Protein AF-A0A9R0Q5P2-F1 (afdb_monomer)

Secondary structure (DSSP, 8-state):
--HHHHHHHHHHHHHHS--S-HHHHHHHHHHHHHHHHHHHHHHHHHHHHHHHHHHHHHHHHHHHHHHHS---PPPPPPPPPPPPPTTSPPPPSSTTB-TTT-SBPSSEEE-TTT--EEEHHHHHHHHHTTTSTTSS-THHHHHHHTTS-TT-SSSGGG-SSB-TTT--B--HHHHHHHHH--

Foldseek 3Di:
DDPVVVVVVVLVVVLVPDDDDPVVSVVVNVVSVVVVVCVVCVVVVVVVVVVVVVVVVVVVVVVVCVVPVPPPDPPPDPDDAFDWDPQAQDDDPDLQAASQPRHGADCWFAQPQGRHIHHPVRVCCQQVVQVVVVPDPPPPVVVVVVPDDDDPDPPPPPQHQADRGRRHGGHPVSRVVVVVVD

pLDDT: mean 75.83, std 16.85, range [36.16, 96.88]

Structure (mmCIF, N/CA/C/O backbone):
data_AF-A0A9R0Q5P2-F1
#
_entry.id   AF-A0A9R0Q5P2-F1
#
loop_
_atom_site.group_PDB
_atom_site.id
_atom_site.type_symbol
_atom_site.label_atom_id
_atom_site.label_alt_id
_atom_site.label_comp_id
_atom_site.label_asym_id
_atom_site.label_entity_id
_atom_site.label_seq_id
_atom_site.pdbx_PDB_ins_code
_atom_site.Cartn_x
_atom_site.Cartn_y
_atom_site.Cartn_z
_atom_site.occupancy
_atom_site.B_iso_or_equiv
_atom_site.auth_seq_id
_atom_site.auth_comp_id
_atom_site.auth_asym_id
_atom_site.auth_atom_id
_atom_site.pdbx_PDB_model_num
ATOM 1 N N . MET A 1 1 ? -30.335 -25.707 45.022 1.00 60.72 1 MET A N 1
ATOM 2 C CA . MET A 1 1 ? -30.518 -24.260 45.277 1.00 60.72 1 MET A CA 1
ATOM 3 C C . MET A 1 1 ? -29.660 -23.512 44.273 1.00 60.72 1 MET A C 1
ATOM 5 O O . MET A 1 1 ? -28.442 -23.643 44.332 1.00 60.72 1 MET A O 1
ATOM 9 N N . ASP A 1 2 ? -30.292 -22.826 43.322 1.00 87.56 2 ASP A N 1
ATOM 10 C CA . ASP A 1 2 ? -29.640 -22.248 42.139 1.00 87.56 2 ASP A CA 1
ATOM 11 C C . ASP A 1 2 ? -28.639 -21.150 42.507 1.00 87.56 2 ASP A C 1
ATOM 13 O O . ASP A 1 2 ? -28.881 -20.375 43.437 1.00 87.56 2 ASP A O 1
ATOM 17 N N . SER A 1 3 ? -27.524 -21.051 41.776 1.00 86.06 3 SER A N 1
ATOM 18 C CA . SER A 1 3 ? -26.462 -20.066 42.052 1.00 86.06 3 SER A CA 1
ATOM 19 C C . SER A 1 3 ? -27.002 -18.627 42.073 1.00 86.06 3 SER A C 1
ATOM 21 O O . SER A 1 3 ? -26.709 -17.862 42.992 1.00 86.06 3 SER A O 1
ATOM 23 N N . SER A 1 4 ? -27.924 -18.311 41.155 1.00 86.62 4 SER A N 1
ATOM 24 C CA . SER A 1 4 ? -28.633 -17.023 41.101 1.00 86.62 4 SER A CA 1
ATOM 25 C C . SER A 1 4 ? -29.396 -16.709 42.400 1.00 86.62 4 SER A C 1
ATOM 27 O O . SER A 1 4 ? -29.285 -15.614 42.953 1.00 86.62 4 SER A O 1
ATOM 29 N N . SER A 1 5 ? -30.081 -17.704 42.977 1.00 89.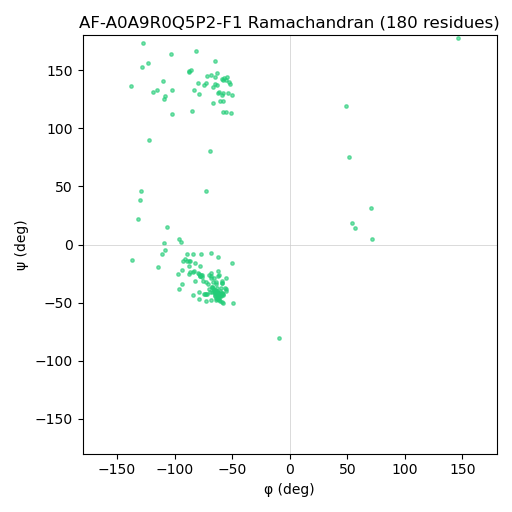88 5 SER A N 1
ATOM 30 C CA . SER A 1 5 ? -30.814 -17.545 44.243 1.00 89.88 5 SER A CA 1
ATOM 31 C C . SER A 1 5 ? -29.894 -17.330 45.454 1.00 89.88 5 SER A C 1
ATOM 33 O O . SER A 1 5 ? -30.278 -16.678 46.426 1.00 89.88 5 SER A O 1
ATOM 35 N N . ARG A 1 6 ? -28.662 -17.859 45.419 1.00 91.38 6 ARG A N 1
ATOM 36 C CA . ARG A 1 6 ? -27.658 -17.625 46.471 1.00 91.38 6 ARG A CA 1
ATOM 37 C C . ARG A 1 6 ? -27.086 -16.212 46.375 1.00 91.38 6 ARG A C 1
ATOM 39 O O . ARG A 1 6 ? -26.960 -15.554 47.406 1.00 91.38 6 ARG A O 1
ATOM 46 N N . ILE A 1 7 ? -26.787 -15.747 45.162 1.00 89.06 7 ILE A N 1
ATOM 47 C CA . ILE A 1 7 ? -26.241 -14.408 44.891 1.00 89.06 7 ILE A CA 1
ATOM 48 C C . ILE A 1 7 ? -27.257 -13.321 45.267 1.00 89.06 7 ILE A C 1
ATOM 50 O O . ILE A 1 7 ? -26.902 -12.368 45.965 1.00 89.06 7 ILE A O 1
ATOM 54 N N . SER A 1 8 ? -28.536 -13.494 44.913 1.00 88.38 8 SER A N 1
ATOM 55 C CA . SER A 1 8 ? -29.586 -12.527 45.265 1.00 88.38 8 SER A CA 1
ATOM 56 C C . SER A 1 8 ? -29.751 -12.359 46.782 1.00 88.38 8 SER A C 1
ATOM 58 O O . SER A 1 8 ? -29.856 -11.231 47.265 1.00 88.38 8 SER A O 1
ATOM 60 N N . ARG A 1 9 ? -29.665 -13.457 47.552 1.00 91.44 9 ARG A N 1
ATOM 61 C CA . ARG A 1 9 ? -29.703 -13.447 49.031 1.00 91.44 9 ARG A CA 1
ATOM 62 C C . ARG A 1 9 ? -28.479 -12.805 49.689 1.00 91.44 9 ARG A C 1
ATOM 64 O O . ARG A 1 9 ? -28.543 -12.422 50.858 1.00 91.44 9 ARG A O 1
ATOM 71 N N . ILE A 1 10 ? -27.333 -12.778 49.012 1.00 89.75 10 ILE A N 1
ATOM 72 C CA . ILE A 1 10 ? -26.132 -12.086 49.506 1.00 89.75 10 ILE A CA 1
ATOM 73 C C . ILE A 1 10 ? -26.284 -10.585 49.240 1.00 89.75 10 ILE A C 1
ATOM 75 O O . ILE A 1 10 ? -26.140 -9.787 50.162 1.00 89.75 10 ILE A O 1
ATOM 79 N N . ARG A 1 11 ? -26.690 -10.212 48.020 1.00 90.69 11 ARG A N 1
ATOM 80 C CA . ARG A 1 11 ? -26.932 -8.818 47.615 1.00 90.69 11 ARG A CA 1
ATOM 81 C C . ARG A 1 11 ? -27.991 -8.136 48.483 1.00 90.69 11 ARG A C 1
ATOM 83 O O . ARG A 1 11 ? -27.789 -6.999 48.898 1.00 90.69 11 ARG A O 1
ATOM 90 N N . SER A 1 12 ? -29.084 -8.829 48.818 1.00 88.44 12 SER A N 1
ATOM 91 C CA . SER A 1 12 ? -30.118 -8.287 49.711 1.00 88.44 12 SER A CA 1
ATOM 92 C C . SER A 1 12 ? -29.594 -8.024 51.127 1.00 88.44 12 SER A C 1
ATOM 94 O O . SER A 1 12 ? -29.887 -6.979 51.699 1.00 88.44 12 SER A O 1
ATOM 96 N N . ARG A 1 13 ? -28.756 -8.920 51.669 1.00 91.06 13 ARG A N 1
ATOM 97 C CA . ARG A 1 13 ? -28.130 -8.743 52.990 1.00 91.06 13 ARG A CA 1
ATOM 98 C C . ARG A 1 13 ? -27.156 -7.567 53.029 1.00 91.06 13 ARG A C 1
ATOM 100 O O . ARG A 1 13 ? -27.144 -6.835 54.014 1.00 91.06 13 ARG A O 1
ATOM 107 N N . GLU A 1 14 ? -26.375 -7.358 51.972 1.00 87.00 14 GLU A N 1
ATOM 108 C CA . GLU A 1 14 ? -25.475 -6.199 51.884 1.00 87.00 14 GLU A CA 1
ATOM 109 C C . GLU A 1 14 ? -26.248 -4.877 51.760 1.00 87.00 14 GLU A C 1
ATOM 111 O O . GLU A 1 14 ? -25.897 -3.887 52.400 1.00 87.00 14 GLU A O 1
ATOM 116 N N . LEU A 1 15 ? -27.370 -4.871 51.032 1.00 87.69 15 LEU A N 1
ATOM 117 C CA . LEU A 1 15 ? -28.245 -3.698 50.922 1.00 87.69 15 LEU A CA 1
ATOM 118 C C . LEU A 1 15 ? -28.926 -3.306 52.242 1.00 87.69 15 LEU A C 1
ATOM 120 O O . LEU A 1 15 ? -29.235 -2.126 52.434 1.00 87.69 15 LEU A O 1
ATOM 124 N N . GLU A 1 16 ? -29.177 -4.262 53.137 1.00 86.81 16 GLU A N 1
ATOM 125 C CA . GLU A 1 16 ? -29.714 -3.999 54.480 1.00 86.81 16 GLU A CA 1
ATOM 126 C C . GLU A 1 16 ? -28.646 -3.526 55.475 1.00 86.81 16 GLU A C 1
ATOM 128 O O . GLU A 1 16 ? -28.963 -2.815 56.429 1.00 86.81 16 GLU A O 1
ATOM 133 N N . ARG A 1 17 ? -27.369 -3.856 55.238 1.00 87.56 17 ARG A N 1
ATOM 134 C CA . ARG A 1 17 ? -26.241 -3.439 56.090 1.00 87.56 17 ARG A CA 1
ATOM 135 C C . ARG A 1 17 ? -25.803 -1.988 55.894 1.00 87.56 17 ARG A C 1
ATOM 137 O O . ARG A 1 17 ? -24.998 -1.492 56.684 1.00 87.56 17 ARG A O 1
ATOM 144 N N . LEU A 1 18 ? -26.331 -1.294 54.888 1.00 86.56 18 LEU A N 1
ATOM 145 C CA . LEU A 1 18 ? -26.001 0.104 54.616 1.00 86.56 18 LEU A CA 1
ATOM 146 C C . LEU A 1 18 ? -26.382 1.002 55.808 1.00 86.56 18 LEU A C 1
ATOM 148 O O . LEU A 1 18 ? -27.536 1.042 56.242 1.00 86.56 18 LEU A O 1
ATOM 152 N N . ARG A 1 19 ? -25.411 1.753 56.343 1.00 84.50 19 ARG A N 1
ATOM 153 C CA . ARG A 1 19 ? -25.579 2.696 57.466 1.00 84.50 19 ARG A CA 1
ATOM 154 C C . ARG A 1 19 ? -25.434 4.136 56.971 1.00 84.50 19 ARG A C 1
ATOM 156 O O . ARG A 1 19 ? -24.573 4.417 56.149 1.00 84.50 19 ARG A O 1
ATOM 163 N N . GLY A 1 20 ? -26.257 5.050 57.490 1.00 86.62 20 GLY A N 1
ATOM 164 C CA . GLY A 1 20 ? -26.197 6.475 57.145 1.00 86.62 20 GLY A CA 1
ATOM 165 C C . GLY A 1 20 ? -27.559 7.183 57.122 1.00 86.62 20 GLY A C 1
ATOM 166 O O . GLY A 1 20 ? -28.592 6.541 57.345 1.00 86.62 20 GLY A O 1
ATOM 167 N N . PRO A 1 21 ? -27.576 8.500 56.855 1.00 90.44 21 PRO A N 1
ATOM 168 C CA . PRO A 1 21 ? -28.805 9.261 56.650 1.00 90.44 21 PRO A CA 1
ATOM 169 C C . PRO A 1 21 ? -29.556 8.786 55.387 1.00 90.44 21 PRO A C 1
ATOM 171 O O . PRO A 1 21 ? -28.949 8.182 54.496 1.00 90.44 21 PRO A O 1
ATOM 174 N N . PRO A 1 22 ? -30.876 9.035 55.285 1.00 87.31 22 PRO A N 1
ATOM 175 C CA . PRO A 1 22 ? -31.738 8.434 54.261 1.00 87.31 22 PRO A CA 1
ATOM 176 C C . PRO A 1 22 ? -31.303 8.738 52.820 1.00 87.31 22 PRO A C 1
ATOM 178 O O . PRO A 1 22 ? -31.413 7.875 51.955 1.00 87.31 22 PRO A O 1
ATOM 181 N N . TRP A 1 23 ? -30.736 9.918 52.561 1.00 89.50 23 TRP A N 1
ATOM 182 C CA . TRP A 1 23 ? -30.224 10.275 51.236 1.00 89.50 23 TRP A CA 1
ATOM 183 C C . TRP A 1 23 ? -28.935 9.509 50.875 1.00 89.50 23 TRP A C 1
ATOM 185 O O . TRP A 1 23 ? -28.838 8.973 49.773 1.00 89.50 23 TRP A O 1
ATOM 195 N N . LEU A 1 24 ? -27.987 9.362 51.815 1.00 90.62 24 LEU A N 1
ATOM 196 C CA . LEU A 1 24 ? -26.742 8.604 51.608 1.00 90.62 24 LEU A CA 1
ATOM 197 C C . LEU A 1 24 ? -27.013 7.116 51.376 1.00 90.62 24 LEU A C 1
ATOM 199 O O . LEU A 1 24 ? -26.393 6.509 50.506 1.00 90.62 24 LEU A O 1
ATOM 203 N N . LYS A 1 25 ? -27.971 6.536 52.108 1.00 88.94 25 LYS A N 1
ATOM 204 C CA . LYS A 1 25 ? -28.393 5.139 51.914 1.00 88.94 25 LYS A CA 1
ATOM 205 C C . LYS A 1 25 ? -28.952 4.899 50.514 1.00 88.94 25 LYS A C 1
ATOM 207 O O . LYS A 1 25 ? -28.629 3.886 49.897 1.00 88.94 25 LYS A O 1
ATOM 212 N N . THR A 1 26 ? -29.765 5.825 50.009 1.00 92.00 26 THR A N 1
ATOM 213 C CA . THR A 1 26 ? -30.321 5.740 48.653 1.00 92.00 26 THR A CA 1
ATOM 214 C C . THR A 1 26 ? -29.215 5.803 47.607 1.00 92.00 26 THR A C 1
ATOM 216 O O . THR A 1 26 ? -29.171 4.948 46.726 1.00 92.00 26 THR A O 1
ATOM 219 N N . VAL A 1 27 ? -28.270 6.737 47.748 1.00 94.06 27 VAL A N 1
ATOM 220 C CA . VAL A 1 27 ? -27.119 6.849 46.836 1.00 94.06 27 VAL A CA 1
ATOM 221 C C . VAL A 1 27 ? -26.259 5.582 46.865 1.00 94.06 27 VAL A C 1
ATOM 223 O O . VAL A 1 27 ? -25.962 5.027 45.811 1.00 94.06 27 VAL A O 1
ATOM 226 N N . GLN A 1 28 ? -25.914 5.069 48.050 1.00 92.19 28 GLN A N 1
ATOM 227 C CA . GLN A 1 28 ? -25.130 3.834 48.189 1.00 92.19 28 GLN A CA 1
ATOM 228 C C . GLN A 1 28 ? -25.843 2.621 47.586 1.00 92.19 28 GLN A C 1
ATOM 230 O O . GLN A 1 28 ? -25.215 1.812 46.905 1.00 92.19 28 GLN A O 1
ATOM 235 N N . ARG A 1 29 ? -27.158 2.506 47.797 1.00 91.50 29 ARG A N 1
ATOM 236 C CA . ARG A 1 29 ? -27.981 1.436 47.221 1.00 91.50 29 ARG A CA 1
ATOM 237 C C . ARG A 1 29 ? -27.994 1.496 45.697 1.00 91.50 29 ARG A C 1
ATOM 239 O O . ARG A 1 29 ? -27.848 0.457 45.057 1.00 91.50 29 ARG A O 1
ATOM 246 N N . VAL A 1 30 ? -28.166 2.686 45.124 1.00 94.19 30 VAL A N 1
ATOM 247 C CA . VAL A 1 30 ? -28.141 2.880 43.668 1.00 94.19 30 V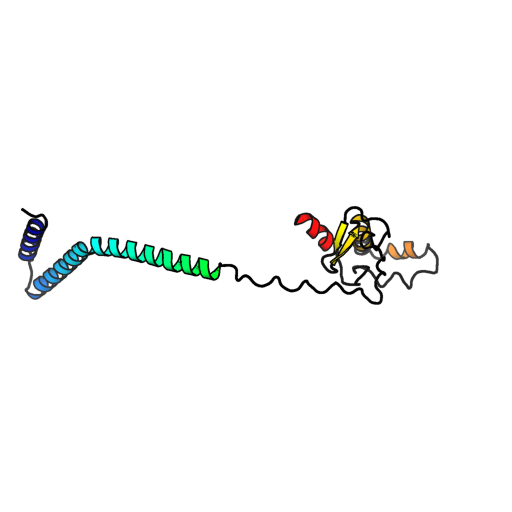AL A CA 1
ATOM 248 C C . VAL A 1 30 ? -26.762 2.535 43.115 1.00 94.19 30 VAL A C 1
ATOM 250 O O . VAL A 1 30 ? -26.677 1.747 42.180 1.00 94.19 30 VAL A O 1
ATOM 253 N N . LEU A 1 31 ? -25.690 3.037 43.734 1.00 94.69 31 LEU A N 1
ATOM 254 C CA . LEU A 1 31 ? -24.321 2.770 43.299 1.00 94.69 31 LEU A CA 1
ATOM 255 C C . LEU A 1 31 ? -24.004 1.270 43.311 1.00 94.69 31 LEU A C 1
ATOM 257 O O . LEU A 1 31 ? -23.535 0.755 42.302 1.00 94.69 31 LEU A O 1
ATOM 261 N N . LEU A 1 32 ? -24.307 0.571 44.412 1.00 91.69 32 LEU A N 1
ATOM 262 C CA . LEU A 1 32 ? -24.103 -0.877 44.530 1.00 91.69 32 LEU A CA 1
ATOM 263 C C . LEU A 1 32 ? -24.925 -1.658 43.505 1.00 91.69 32 LEU A C 1
ATOM 265 O O . LEU A 1 32 ? -24.434 -2.608 42.902 1.00 91.69 32 LEU A O 1
ATOM 269 N N . ASN A 1 33 ? -26.178 -1.265 43.271 1.00 91.56 33 ASN A N 1
ATOM 270 C CA . ASN A 1 33 ? -26.977 -1.914 42.240 1.00 91.56 33 ASN A CA 1
ATOM 271 C C . ASN A 1 33 ? -26.410 -1.680 40.839 1.00 91.56 33 ASN A C 1
ATOM 273 O O . ASN A 1 33 ? -26.390 -2.627 40.052 1.00 91.56 33 ASN A O 1
ATOM 277 N N . CYS A 1 34 ? -25.907 -0.483 40.543 1.00 94.56 34 CYS A N 1
ATOM 278 C CA . CYS A 1 34 ? -25.220 -0.198 39.288 1.00 94.56 34 CYS A CA 1
ATOM 279 C C . CYS A 1 34 ? -23.955 -1.050 39.127 1.00 94.56 34 CYS A C 1
ATOM 281 O O . CYS A 1 34 ? -23.794 -1.673 38.086 1.00 94.56 34 CYS A O 1
ATOM 283 N N . THR A 1 35 ? -23.092 -1.159 40.140 1.00 93.81 35 THR A N 1
ATOM 284 C CA . THR A 1 35 ? -21.871 -1.983 40.037 1.00 93.81 35 THR A CA 1
ATOM 285 C C . THR A 1 35 ? -22.167 -3.464 39.887 1.00 93.81 35 THR A C 1
ATOM 287 O O . THR A 1 35 ? -21.528 -4.149 39.097 1.00 93.81 35 THR A O 1
ATOM 290 N N . TYR A 1 36 ? -23.139 -3.991 40.623 1.00 91.44 36 TYR A N 1
ATOM 291 C CA . TYR A 1 36 ? -23.491 -5.395 40.462 1.00 91.44 36 TYR A CA 1
ATOM 292 C C . TYR A 1 36 ? -24.171 -5.664 39.115 1.00 91.44 36 TYR A C 1
ATOM 294 O O . TYR A 1 36 ? -23.873 -6.672 38.494 1.00 91.44 36 TYR A O 1
ATOM 302 N N . THR A 1 37 ? -25.037 -4.766 38.627 1.00 90.56 37 THR A N 1
ATOM 303 C CA . THR A 1 37 ? -25.619 -4.929 37.281 1.00 90.56 37 THR A CA 1
ATOM 304 C C . THR A 1 37 ? -24.548 -4.865 36.199 1.00 90.56 37 THR A C 1
ATOM 306 O O . THR A 1 37 ? -24.558 -5.705 35.306 1.00 90.56 37 THR A O 1
ATOM 309 N N . THR A 1 38 ? -23.583 -3.947 36.281 1.00 92.75 38 THR A N 1
ATOM 310 C CA . THR A 1 38 ? -22.475 -3.929 35.317 1.00 92.75 38 THR A CA 1
ATOM 311 C C . THR A 1 38 ? -21.627 -5.192 35.394 1.00 92.75 38 THR A C 1
ATOM 313 O O . THR A 1 38 ? -21.281 -5.722 34.344 1.00 92.75 38 THR A O 1
ATOM 316 N N . LEU A 1 39 ? -21.343 -5.719 36.589 1.00 91.81 39 LEU A N 1
ATOM 317 C CA . LEU A 1 39 ? -20.633 -6.995 36.749 1.00 91.81 39 LEU A CA 1
ATOM 318 C C . LEU A 1 39 ? -21.412 -8.179 36.158 1.00 91.81 39 LEU A C 1
ATOM 320 O O . LEU A 1 39 ? -20.816 -9.005 35.470 1.00 91.81 39 LEU A O 1
ATOM 324 N N . ASP A 1 40 ? -22.730 -8.231 36.364 1.00 90.88 40 ASP A N 1
ATOM 325 C CA . ASP A 1 40 ? -23.601 -9.279 35.818 1.00 90.88 40 ASP A CA 1
ATOM 326 C C . ASP A 1 40 ? -23.620 -9.241 34.272 1.00 90.88 40 ASP A C 1
ATOM 328 O O . ASP A 1 40 ? -23.599 -10.281 33.610 1.00 90.88 40 ASP A O 1
ATOM 332 N N . TYR A 1 41 ? -23.599 -8.043 33.673 1.00 93.75 41 TYR A N 1
ATOM 333 C CA . TYR A 1 41 ? -23.578 -7.871 32.215 1.00 93.75 41 TYR A CA 1
ATOM 334 C C . TYR A 1 41 ? -22.174 -7.877 31.594 1.00 93.75 41 TYR A C 1
ATOM 336 O O . TYR A 1 41 ? -22.067 -8.040 30.379 1.00 93.75 41 TYR A O 1
ATOM 344 N N . ALA A 1 42 ? -21.100 -7.745 32.378 1.00 94.62 42 ALA A N 1
ATOM 345 C CA . ALA A 1 42 ? -19.730 -7.645 31.868 1.00 94.62 42 ALA A CA 1
ATOM 346 C C . ALA A 1 42 ? -19.321 -8.875 31.050 1.00 94.62 42 ALA A C 1
ATOM 348 O O . ALA A 1 42 ? -18.748 -8.733 29.972 1.00 94.62 42 ALA A O 1
ATOM 349 N N . GLN A 1 43 ? -19.658 -10.079 31.521 1.00 90.06 43 GLN A N 1
ATOM 350 C CA . GLN A 1 43 ? -19.338 -11.316 30.806 1.00 90.06 43 GLN A CA 1
ATOM 351 C C . GLN A 1 43 ? -20.040 -11.374 29.443 1.00 90.06 43 GLN A C 1
ATOM 353 O O . GLN A 1 43 ? -19.407 -11.648 28.426 1.00 90.06 43 GLN A O 1
ATOM 358 N N . THR A 1 44 ? -21.335 -11.061 29.407 1.00 94.06 44 THR A N 1
ATOM 359 C CA . THR A 1 44 ? -22.124 -11.036 28.167 1.00 94.06 44 THR A CA 1
ATOM 360 C C . THR A 1 44 ? -21.639 -9.938 27.221 1.00 94.06 44 THR A C 1
ATOM 362 O O . THR A 1 44 ? -21.513 -10.167 26.019 1.00 94.06 44 THR A O 1
ATOM 365 N N . GLY A 1 45 ? -21.306 -8.764 27.761 1.00 96.19 45 GLY A N 1
ATOM 366 C CA . GLY A 1 45 ? -20.756 -7.643 27.005 1.00 96.19 45 GLY A CA 1
ATOM 367 C C . GLY A 1 45 ? -19.399 -7.962 26.382 1.00 96.19 45 GLY A C 1
ATOM 368 O O . GLY A 1 45 ? -19.185 -7.644 25.217 1.00 96.19 45 GLY A O 1
ATOM 369 N N . LEU A 1 46 ? -18.509 -8.648 27.107 1.00 95.25 46 LEU A N 1
ATOM 370 C CA . LEU A 1 46 ? -17.215 -9.094 26.580 1.00 95.25 46 LEU A CA 1
ATOM 371 C C . LEU A 1 46 ? -17.380 -10.117 25.452 1.00 95.25 46 LEU A C 1
ATOM 373 O O . LEU A 1 46 ? -16.722 -9.994 24.421 1.00 95.25 46 LEU A O 1
ATOM 377 N N . ILE A 1 47 ? -18.283 -11.089 25.611 1.00 95.19 47 ILE A N 1
ATOM 378 C CA . ILE A 1 47 ? -18.575 -12.079 24.561 1.00 95.19 47 ILE A CA 1
ATOM 379 C C . ILE A 1 47 ? -19.109 -11.381 23.303 1.00 95.19 47 ILE A C 1
ATOM 381 O O . ILE A 1 47 ? -18.630 -11.643 22.198 1.00 95.19 47 ILE A O 1
ATOM 385 N N . ALA A 1 48 ? -20.055 -10.451 23.465 1.00 96.69 48 ALA A N 1
ATOM 386 C CA . ALA A 1 48 ? -20.581 -9.661 22.358 1.00 96.69 48 ALA A CA 1
ATOM 387 C C . ALA A 1 48 ? -19.483 -8.809 21.700 1.00 96.69 48 ALA A C 1
ATOM 389 O O . ALA A 1 48 ? -19.375 -8.793 20.476 1.00 96.69 48 ALA A O 1
ATOM 390 N N . ALA A 1 49 ? -18.629 -8.151 22.488 1.00 96.88 49 ALA A N 1
ATOM 391 C CA . ALA A 1 49 ? -17.539 -7.324 21.978 1.00 96.88 49 ALA A CA 1
ATOM 392 C C . ALA A 1 49 ? -16.554 -8.127 21.117 1.00 96.88 49 ALA A C 1
ATOM 394 O O . ALA A 1 49 ? -16.186 -7.666 20.040 1.00 96.88 49 ALA A O 1
ATOM 395 N N . VAL A 1 50 ? -16.177 -9.340 21.537 1.00 96.50 50 VAL A N 1
ATOM 396 C CA . VAL A 1 50 ? -15.310 -10.225 20.738 1.00 96.50 50 VAL A CA 1
ATOM 397 C C . VAL A 1 50 ? -15.991 -10.631 19.430 1.00 96.50 50 VAL A C 1
ATOM 399 O O . VAL A 1 50 ? -15.354 -10.597 18.378 1.00 96.50 50 VAL A O 1
ATOM 402 N N . PHE A 1 51 ? -17.284 -10.966 19.471 1.00 95.62 51 PHE A N 1
ATOM 403 C CA . PHE A 1 51 ? -18.052 -11.295 18.269 1.00 95.62 51 PHE A CA 1
ATOM 404 C C . PHE A 1 51 ? -18.101 -10.120 17.280 1.00 95.62 51 PHE A C 1
ATOM 406 O O . PHE A 1 51 ? -17.782 -10.293 16.105 1.00 95.62 51 PHE A O 1
ATOM 413 N N . PHE A 1 52 ? -18.430 -8.913 17.752 1.00 94.75 52 PHE A N 1
ATOM 414 C CA . PHE A 1 52 ? -18.455 -7.712 16.911 1.00 94.75 52 PHE A CA 1
ATOM 415 C C . PHE A 1 52 ? -17.071 -7.343 16.387 1.00 94.75 52 PHE A C 1
ATOM 417 O O . PHE A 1 52 ? -16.944 -6.986 15.219 1.00 94.75 52 PHE A O 1
ATOM 424 N N . PHE A 1 53 ? -16.033 -7.462 17.216 1.00 95.00 53 PHE A N 1
ATOM 425 C CA . PHE A 1 53 ? -14.660 -7.224 16.787 1.00 95.00 53 PHE A CA 1
ATOM 426 C C . PHE A 1 53 ? -14.265 -8.180 15.659 1.00 95.00 53 PHE A C 1
ATOM 428 O O . PHE A 1 53 ? -13.734 -7.731 14.649 1.0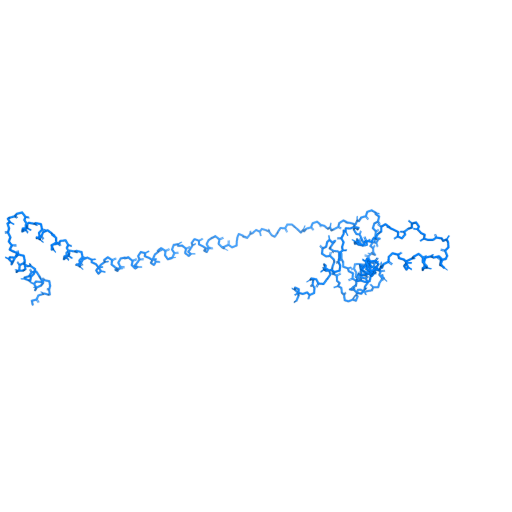0 95.00 53 PHE A O 1
ATOM 435 N N . LYS A 1 54 ? -14.602 -9.471 15.771 1.00 94.56 54 LYS A N 1
ATOM 436 C CA . LYS A 1 54 ? -14.359 -10.462 14.712 1.00 94.56 54 LYS A CA 1
ATOM 437 C C . LYS A 1 54 ? -15.189 -10.236 13.452 1.00 94.56 54 LYS A C 1
ATOM 439 O O . LYS A 1 54 ? -14.686 -10.437 12.350 1.00 94.56 54 LYS A O 1
ATOM 444 N N . MET A 1 55 ? -16.430 -9.786 13.591 1.00 94.06 55 MET A N 1
ATOM 445 C CA . MET A 1 55 ? -17.262 -9.402 12.451 1.00 94.06 55 MET A CA 1
ATOM 446 C C . MET A 1 55 ? -16.690 -8.171 11.724 1.00 94.06 55 MET A C 1
ATOM 448 O O . MET A 1 55 ? -16.684 -8.132 10.496 1.00 94.06 55 MET A O 1
ATOM 452 N N . MET A 1 56 ? -16.172 -7.192 12.472 1.00 90.38 56 MET A N 1
ATOM 453 C CA . MET A 1 56 ? -15.528 -5.992 11.931 1.00 90.38 56 MET A CA 1
ATOM 454 C C . MET A 1 56 ? -14.191 -6.340 11.252 1.00 90.38 56 MET A C 1
ATOM 456 O O . MET A 1 56 ? -14.002 -5.973 10.096 1.00 90.38 56 MET A O 1
ATOM 460 N N . GLU A 1 57 ? -13.356 -7.136 11.938 1.00 93.19 57 GLU A N 1
ATOM 461 C CA . GLU A 1 57 ? -12.431 -8.153 11.401 1.00 93.19 57 GLU A CA 1
ATOM 462 C C . GLU A 1 57 ? -12.615 -8.449 9.908 1.00 93.19 57 GLU A C 1
ATOM 464 O O . GLU A 1 57 ? -11.933 -7.960 9.004 1.00 93.19 57 GLU A O 1
ATOM 469 N N . TRP A 1 58 ? -13.627 -9.284 9.701 1.00 90.31 58 TRP A N 1
ATOM 470 C CA . TRP A 1 58 ? -14.015 -9.832 8.419 1.00 90.31 58 TRP A CA 1
ATOM 471 C C . TRP A 1 58 ? -14.503 -8.766 7.431 1.00 90.31 58 TRP A C 1
ATOM 473 O O . TRP A 1 58 ? -14.154 -8.819 6.252 1.00 90.31 58 TRP A O 1
ATOM 483 N N . TRP A 1 59 ? -15.279 -7.779 7.890 1.00 87.00 59 TRP A N 1
ATOM 484 C CA . TRP A 1 59 ? -15.795 -6.717 7.023 1.00 87.00 59 TRP A CA 1
ATOM 485 C C . TRP A 1 59 ? -14.668 -5.879 6.402 1.00 87.00 59 TRP A C 1
ATOM 487 O O . TRP A 1 59 ? -14.703 -5.595 5.203 1.00 87.00 59 TRP A O 1
ATOM 497 N N . TYR A 1 60 ? -13.642 -5.531 7.187 1.00 82.44 60 TYR A N 1
ATOM 498 C CA . TYR A 1 60 ? -12.491 -4.772 6.690 1.00 82.44 60 TYR A CA 1
ATOM 499 C C . TYR A 1 60 ? -11.574 -5.608 5.794 1.00 82.44 60 TYR A C 1
ATOM 501 O O . TYR A 1 60 ? -11.198 -5.124 4.727 1.00 82.44 60 TYR A O 1
ATOM 509 N N . GLN A 1 61 ? -11.285 -6.867 6.147 1.00 76.19 61 GLN A N 1
ATOM 510 C CA . GLN A 1 61 ? -10.513 -7.767 5.274 1.00 76.19 61 GLN A CA 1
ATOM 511 C C . GLN A 1 61 ? -11.195 -7.961 3.912 1.00 76.19 61 GLN A C 1
ATOM 513 O O . GLN A 1 61 ? -10.551 -7.880 2.871 1.00 76.19 61 GLN A O 1
ATOM 518 N N . SER A 1 62 ? -12.520 -8.125 3.898 1.00 82.81 62 SER A N 1
ATOM 519 C CA . SER A 1 62 ? -13.281 -8.293 2.657 1.00 82.81 62 SER A CA 1
ATOM 520 C C . SER A 1 62 ? -13.355 -7.011 1.810 1.00 82.81 62 SER A C 1
ATOM 522 O O . SER A 1 62 ? -13.529 -7.074 0.589 1.00 82.81 62 SER A O 1
ATOM 524 N N . ALA A 1 63 ? -13.247 -5.831 2.429 1.00 75.00 63 ALA A N 1
ATOM 525 C CA . ALA A 1 63 ? -13.121 -4.565 1.711 1.00 75.00 63 ALA A CA 1
ATOM 526 C C . ALA A 1 63 ? -11.724 -4.418 1.094 1.00 75.00 63 ALA A C 1
ATOM 528 O O . ALA A 1 63 ? -11.613 -4.041 -0.072 1.00 75.00 63 ALA A O 1
ATOM 529 N N . GLU A 1 64 ? -10.676 -4.781 1.834 1.00 73.75 64 GLU A N 1
ATOM 530 C CA . GLU A 1 64 ? -9.297 -4.763 1.348 1.00 73.75 64 GLU A CA 1
ATOM 531 C C . GLU A 1 64 ? -9.089 -5.757 0.201 1.00 73.75 64 GLU A C 1
ATOM 533 O O . GLU A 1 64 ? -8.507 -5.387 -0.813 1.00 73.75 64 GLU A O 1
ATOM 538 N N . GLU A 1 65 ? -9.660 -6.963 0.268 1.00 75.50 65 GLU A N 1
ATOM 539 C CA . GLU A 1 65 ? -9.677 -7.920 -0.851 1.00 75.50 65 GLU A CA 1
ATOM 540 C C . GLU A 1 65 ? -10.377 -7.359 -2.095 1.00 75.50 65 GLU A C 1
ATOM 542 O O . GLU A 1 65 ? -9.929 -7.592 -3.212 1.00 75.50 65 GLU A O 1
ATOM 547 N N . ARG A 1 66 ? -11.455 -6.580 -1.938 1.00 67.31 66 ARG A N 1
ATOM 548 C CA . ARG A 1 66 ? -12.148 -5.952 -3.079 1.00 67.31 66 ARG A CA 1
ATOM 549 C C . ARG A 1 66 ? -11.414 -4.741 -3.647 1.00 67.31 66 ARG A C 1
ATOM 551 O O . ARG A 1 66 ? -11.579 -4.453 -4.828 1.00 67.31 66 ARG A O 1
ATOM 558 N N . MET A 1 67 ? -10.633 -4.034 -2.832 1.00 63.81 67 MET A N 1
ATOM 559 C CA . MET A 1 67 ? -9.796 -2.915 -3.281 1.00 63.81 67 MET A CA 1
ATOM 560 C C . MET A 1 67 ? -8.465 -3.388 -3.878 1.00 63.81 67 MET A C 1
ATOM 562 O O . MET A 1 67 ? -7.935 -2.742 -4.778 1.00 63.81 67 MET A O 1
ATOM 566 N N . SER A 1 68 ? -7.938 -4.512 -3.390 1.00 63.41 68 SER A N 1
ATOM 567 C CA . SER A 1 68 ? -6.717 -5.155 -3.886 1.00 63.41 68 SER A CA 1
ATOM 568 C C . SER A 1 68 ? -6.977 -6.150 -5.013 1.00 63.41 68 SER A C 1
ATOM 570 O O . SER A 1 68 ? -6.030 -6.512 -5.712 1.00 63.41 68 SER A O 1
ATOM 572 N N . ALA A 1 69 ? -8.238 -6.556 -5.229 1.00 60.16 69 ALA A N 1
ATOM 573 C CA . ALA A 1 69 ? -8.655 -7.297 -6.408 1.00 60.16 69 ALA A CA 1
ATOM 574 C C . ALA A 1 69 ? -8.151 -6.536 -7.638 1.00 60.16 69 ALA A C 1
ATOM 576 O O . ALA A 1 69 ? -8.604 -5.410 -7.880 1.00 60.16 69 ALA A O 1
ATOM 577 N N . PRO A 1 70 ? -7.203 -7.110 -8.402 1.00 60.81 70 PRO A N 1
ATOM 578 C CA . PRO A 1 70 ? -6.654 -6.437 -9.557 1.00 60.81 70 PRO A CA 1
ATOM 579 C C . PRO A 1 70 ? -7.821 -6.142 -10.480 1.00 60.81 70 PRO A C 1
ATOM 581 O O . PRO A 1 70 ? -8.464 -7.059 -10.998 1.00 60.81 70 PRO A O 1
ATOM 584 N N . THR A 1 71 ? -8.133 -4.864 -10.673 1.00 60.31 71 THR A N 1
ATOM 585 C CA . THR A 1 71 ? -8.960 -4.481 -11.804 1.00 60.31 71 THR A CA 1
ATOM 586 C C . THR A 1 71 ? -8.215 -5.043 -13.007 1.00 60.31 71 THR A C 1
ATOM 588 O O . THR A 1 71 ? -7.062 -4.679 -13.247 1.00 60.31 71 THR A O 1
ATOM 591 N N . VAL A 1 72 ? -8.812 -6.020 -13.692 1.00 59.94 72 VAL A N 1
ATOM 592 C CA . VAL A 1 72 ? -8.248 -6.591 -14.915 1.00 59.94 72 VAL A CA 1
ATOM 593 C C . VAL A 1 72 ? -8.359 -5.495 -15.964 1.00 59.94 72 VAL A C 1
ATOM 595 O O . VAL A 1 72 ? -9.312 -5.432 -16.737 1.00 59.94 72 VAL A O 1
ATOM 598 N N . TYR A 1 73 ? -7.424 -4.552 -15.923 1.00 60.94 73 TYR A N 1
ATOM 599 C CA . TYR A 1 73 ? -7.264 -3.585 -16.981 1.00 60.94 73 TYR A CA 1
ATOM 600 C C . TYR A 1 73 ? -6.804 -4.368 -18.208 1.00 60.94 73 TYR A C 1
ATOM 602 O O . TYR A 1 73 ? -5.928 -5.235 -18.083 1.00 60.94 73 TYR A O 1
ATOM 610 N N . PRO A 1 74 ? -7.366 -4.096 -19.398 1.00 71.50 74 PRO A N 1
ATOM 611 C CA . PRO A 1 74 ? -6.712 -4.551 -20.610 1.00 71.50 74 PRO A CA 1
ATOM 612 C C . PRO A 1 74 ? -5.254 -4.072 -20.547 1.00 71.50 74 PRO A C 1
ATOM 614 O O . PRO A 1 74 ? -5.016 -2.945 -20.090 1.00 71.50 74 PRO A O 1
ATOM 617 N N . PRO A 1 75 ? -4.279 -4.911 -20.940 1.00 66.25 75 PRO A N 1
ATOM 618 C CA . PRO A 1 75 ? -2.883 -4.507 -20.924 1.00 66.25 75 PRO A CA 1
ATOM 619 C C . PRO A 1 75 ? -2.773 -3.161 -21.650 1.00 66.25 75 PRO A C 1
ATOM 621 O O . PRO A 1 75 ? -3.340 -3.024 -22.743 1.00 66.25 75 PRO A O 1
ATOM 624 N N . PRO A 1 76 ? -2.130 -2.149 -21.035 1.00 70.00 76 PRO A N 1
ATOM 625 C CA . PRO A 1 76 ? -2.018 -0.841 -21.654 1.00 70.00 76 PRO A CA 1
ATOM 626 C C . PRO A 1 76 ? -1.401 -1.009 -23.048 1.00 70.00 76 PRO A C 1
ATOM 628 O O . PRO A 1 76 ? -0.554 -1.892 -23.236 1.00 70.00 76 PRO A O 1
ATOM 631 N N . PRO A 1 77 ? -1.826 -0.204 -24.038 1.00 77.25 77 PRO A N 1
ATOM 632 C CA . PRO A 1 77 ? -1.257 -0.287 -25.372 1.00 77.25 77 PRO A CA 1
ATOM 633 C C . PRO A 1 77 ? 0.273 -0.171 -25.280 1.00 77.25 77 PRO A C 1
ATOM 635 O O . PRO A 1 77 ? 0.773 0.618 -24.469 1.00 77.25 77 PRO A O 1
ATOM 638 N N . PRO A 1 78 ? 1.026 -0.963 -26.067 1.00 76.19 78 PRO A N 1
ATOM 639 C CA . PRO A 1 78 ? 2.479 -0.974 -25.994 1.00 76.19 78 PRO A CA 1
ATOM 640 C C . PRO A 1 78 ? 3.035 0.445 -26.185 1.00 76.19 78 PRO A C 1
ATOM 642 O O . PRO A 1 78 ? 2.498 1.207 -26.998 1.00 76.19 78 PRO A O 1
ATOM 645 N N . PRO A 1 79 ? 4.098 0.819 -25.447 1.00 76.62 79 PRO A N 1
ATOM 646 C CA . PRO A 1 79 ? 4.665 2.154 -25.537 1.00 76.62 79 PRO A CA 1
ATOM 647 C C . PRO A 1 79 ? 5.086 2.462 -26.982 1.00 76.62 79 PRO A C 1
ATOM 649 O O . PRO A 1 79 ? 5.565 1.569 -27.692 1.00 76.62 79 PRO A O 1
ATOM 652 N N . PRO A 1 80 ? 4.916 3.716 -27.439 1.00 76.94 80 PRO A N 1
ATOM 653 C CA . PRO A 1 80 ? 5.322 4.106 -28.780 1.00 76.94 80 PRO A CA 1
ATOM 654 C C . PRO A 1 80 ? 6.818 3.850 -28.973 1.00 76.94 80 PRO A C 1
ATOM 656 O O . PRO A 1 80 ? 7.621 4.076 -28.065 1.00 76.94 80 PRO A O 1
ATOM 659 N N . LEU A 1 81 ? 7.197 3.389 -30.169 1.00 73.31 81 LEU A N 1
ATOM 660 C CA . LEU A 1 81 ? 8.596 3.097 -30.464 1.00 73.31 81 LEU A CA 1
ATOM 661 C C . LEU A 1 81 ? 9.471 4.353 -30.290 1.00 73.31 81 LEU A C 1
ATOM 663 O O . LEU A 1 81 ? 9.051 5.451 -30.680 1.00 73.31 81 LEU A O 1
ATOM 667 N N . PRO A 1 82 ? 10.700 4.204 -29.761 1.00 72.50 82 PRO A N 1
ATOM 668 C CA . PRO A 1 82 ? 11.640 5.308 -29.650 1.00 72.50 82 PRO A CA 1
ATOM 669 C C . PRO A 1 82 ? 11.923 5.922 -31.022 1.00 72.50 82 PRO A C 1
ATOM 671 O O . PRO A 1 82 ? 12.237 5.218 -31.985 1.00 72.50 82 PRO A O 1
ATOM 674 N N . LYS A 1 83 ? 11.821 7.249 -31.118 1.00 74.12 83 LYS A N 1
ATOM 675 C CA . LYS A 1 83 ? 12.118 7.983 -32.351 1.00 74.12 83 LYS A CA 1
ATOM 676 C C . LYS A 1 83 ? 13.620 8.228 -32.457 1.00 74.12 83 LYS A C 1
ATOM 678 O O . LYS A 1 83 ? 14.249 8.684 -31.505 1.00 74.12 83 LYS A O 1
ATOM 683 N N . VAL A 1 84 ? 14.172 7.949 -33.630 1.00 78.56 84 VAL A N 1
ATOM 684 C CA . VAL A 1 84 ? 15.557 8.276 -33.990 1.00 78.56 84 VAL A CA 1
ATOM 685 C C . VAL A 1 84 ? 15.658 9.784 -34.208 1.00 78.56 84 VAL A C 1
ATOM 687 O O . VAL A 1 84 ? 14.747 10.382 -34.789 1.00 78.56 84 VAL A O 1
ATOM 690 N N . ALA A 1 85 ? 16.736 10.411 -33.737 1.00 75.38 85 ALA A N 1
ATOM 691 C CA . ALA A 1 85 ? 16.981 11.817 -34.047 1.00 75.38 85 ALA A CA 1
ATOM 692 C C . ALA A 1 85 ? 17.305 11.971 -35.543 1.00 75.38 85 ALA A C 1
ATOM 694 O O . ALA A 1 85 ? 17.946 11.102 -36.126 1.00 75.38 85 ALA A O 1
ATOM 695 N N . LYS A 1 86 ? 16.892 13.085 -36.164 1.00 68.94 86 LYS A N 1
ATOM 696 C CA . LYS A 1 86 ? 17.165 13.353 -37.591 1.00 68.94 86 LYS A CA 1
ATOM 697 C C . LYS A 1 86 ? 18.667 13.371 -37.910 1.00 68.94 86 LYS A C 1
ATOM 699 O O . LYS A 1 86 ? 19.051 12.937 -38.986 1.00 68.94 86 LYS A O 1
ATOM 704 N N . ASP A 1 87 ? 19.477 13.786 -36.937 1.00 70.31 87 ASP A N 1
ATOM 705 C CA . ASP A 1 87 ? 20.944 13.852 -37.012 1.00 70.31 87 ASP A CA 1
ATOM 706 C C . ASP A 1 87 ? 21.628 12.743 -36.184 1.00 70.31 87 ASP A C 1
ATOM 708 O O . ASP A 1 87 ? 22.804 12.843 -35.835 1.00 70.31 87 ASP A O 1
ATOM 712 N N . GLY A 1 88 ? 20.872 11.714 -35.787 1.00 70.44 88 GLY A N 1
ATOM 713 C CA . GLY A 1 88 ? 21.386 10.567 -35.045 1.00 70.44 88 GLY A CA 1
ATOM 714 C C . GLY A 1 88 ? 22.053 9.535 -35.953 1.00 70.44 88 GLY A C 1
ATOM 715 O O . GLY A 1 88 ? 21.896 9.544 -37.174 1.00 70.44 88 GLY A O 1
ATOM 716 N N . LEU A 1 89 ? 22.781 8.601 -35.344 1.00 75.19 89 LEU A N 1
ATOM 717 C CA . LEU A 1 89 ? 23.383 7.480 -36.055 1.00 75.19 89 LEU A CA 1
ATOM 718 C C . LEU A 1 89 ? 22.291 6.645 -36.759 1.00 75.19 89 LEU A C 1
ATOM 720 O O . LEU A 1 89 ? 21.328 6.237 -36.097 1.00 75.19 89 LEU A O 1
ATOM 724 N N . PRO A 1 90 ? 22.428 6.357 -38.068 1.00 76.69 90 PRO A N 1
ATOM 725 C CA . PRO A 1 90 ? 21.455 5.545 -38.784 1.00 76.69 90 PRO A CA 1
ATOM 726 C C . PRO A 1 90 ? 21.446 4.123 -38.221 1.00 76.69 90 PRO A C 1
ATOM 728 O O . PRO A 1 90 ? 22.493 3.538 -37.934 1.00 76.69 90 PRO A O 1
ATOM 731 N N . LEU A 1 91 ? 20.253 3.554 -38.054 1.00 79.38 91 LEU A N 1
ATOM 732 C CA . LEU A 1 91 ? 20.130 2.180 -37.584 1.00 79.38 91 LEU A CA 1
ATOM 733 C C . LEU A 1 91 ? 20.380 1.186 -38.722 1.00 79.38 91 LEU A C 1
ATOM 735 O O . LEU A 1 91 ? 19.868 1.389 -39.825 1.00 79.38 91 LEU A O 1
ATOM 739 N N . PRO A 1 92 ? 21.110 0.089 -38.455 1.00 79.25 92 PRO A N 1
ATOM 740 C CA . PRO A 1 92 ? 21.225 -1.006 -39.405 1.00 79.25 92 PRO A CA 1
ATOM 741 C C . PRO A 1 92 ? 19.857 -1.660 -39.646 1.00 79.25 92 PRO A C 1
ATOM 743 O O . PRO A 1 92 ? 19.034 -1.753 -38.731 1.00 79.25 92 PRO A O 1
ATOM 746 N N . THR A 1 93 ? 19.633 -2.151 -40.868 1.00 77.38 93 THR A N 1
ATOM 747 C CA . THR A 1 93 ? 18.415 -2.887 -41.258 1.00 77.38 93 THR A CA 1
ATOM 748 C C . THR A 1 93 ? 18.180 -4.100 -40.353 1.00 77.38 93 THR A C 1
ATOM 750 O O . THR A 1 93 ? 17.049 -4.384 -39.952 1.00 77.38 93 THR A O 1
ATOM 753 N N . ASP A 1 94 ? 19.265 -4.773 -39.963 1.00 80.88 94 ASP A N 1
ATOM 754 C CA . ASP A 1 94 ? 19.230 -5.933 -39.083 1.00 80.88 94 ASP A CA 1
ATOM 755 C C . ASP A 1 94 ? 19.209 -5.527 -37.606 1.00 80.88 94 ASP A C 1
ATOM 757 O O . ASP A 1 94 ? 20.181 -5.026 -37.035 1.00 80.88 94 ASP A O 1
ATOM 761 N N . ARG A 1 95 ? 18.096 -5.841 -36.935 1.00 80.31 95 ARG A N 1
ATOM 762 C CA . ARG A 1 95 ? 17.868 -5.529 -35.511 1.00 80.31 95 ARG A CA 1
ATOM 763 C C . ARG A 1 95 ? 18.752 -6.317 -34.542 1.00 80.31 95 ARG A C 1
ATOM 765 O O . ARG A 1 95 ? 18.702 -6.047 -33.344 1.00 80.31 95 ARG A O 1
ATOM 772 N N . THR A 1 96 ? 19.522 -7.291 -35.015 1.00 84.50 96 THR A N 1
ATOM 773 C CA . THR A 1 96 ? 20.464 -8.097 -34.217 1.00 84.50 96 THR A CA 1
ATOM 774 C C . THR A 1 96 ? 21.870 -7.496 -34.188 1.00 84.50 96 THR A C 1
ATOM 776 O O . THR A 1 96 ? 22.699 -7.905 -33.367 1.00 84.50 96 THR A O 1
ATOM 779 N N . LEU A 1 97 ? 22.134 -6.508 -35.050 1.00 86.00 97 LEU A N 1
ATOM 780 C CA . LEU A 1 97 ? 23.408 -5.810 -35.119 1.00 86.00 97 LEU A CA 1
ATOM 781 C C . LEU A 1 97 ? 23.455 -4.653 -34.117 1.00 86.00 97 LEU A C 1
ATOM 783 O O . LEU A 1 97 ? 22.444 -4.051 -33.727 1.00 86.00 97 LEU A O 1
ATOM 787 N N . CYS A 1 98 ? 24.660 -4.367 -33.646 1.00 84.31 98 CYS A N 1
ATOM 788 C CA . CYS A 1 98 ? 24.949 -3.184 -32.855 1.00 84.31 98 CYS A CA 1
ATOM 789 C C . CYS A 1 98 ? 25.067 -1.967 -33.786 1.00 84.31 98 CYS A C 1
ATOM 791 O O . CYS A 1 98 ? 25.863 -2.027 -34.720 1.00 84.31 98 CYS A O 1
ATOM 793 N N . PRO A 1 99 ? 24.375 -0.846 -33.521 1.00 83.19 99 PRO A N 1
ATOM 794 C CA . PRO A 1 99 ? 24.507 0.356 -34.348 1.00 83.19 99 PRO A CA 1
ATOM 795 C C . PRO A 1 99 ? 25.926 0.950 -34.364 1.00 83.19 99 PRO A C 1
ATOM 797 O O . PRO A 1 99 ? 26.297 1.600 -35.326 1.00 83.19 99 PRO A O 1
ATOM 800 N N . LEU A 1 100 ? 26.728 0.721 -33.314 1.00 83.06 100 LEU A N 1
ATOM 801 C CA . LEU A 1 100 ? 28.068 1.310 -33.180 1.00 83.06 100 LEU A CA 1
ATOM 802 C C . LEU A 1 100 ? 29.165 0.528 -33.909 1.00 83.06 100 LEU A C 1
ATOM 804 O O . LEU A 1 100 ? 30.044 1.130 -34.513 1.00 83.06 100 LEU A O 1
ATOM 808 N N . CYS A 1 101 ? 29.155 -0.803 -33.810 1.00 81.88 101 CYS A N 1
ATOM 809 C CA . CYS A 1 101 ? 30.186 -1.649 -34.421 1.00 81.88 101 CYS A CA 1
ATOM 810 C C . CYS A 1 101 ? 29.692 -2.439 -35.636 1.00 81.88 101 CYS A C 1
ATOM 812 O O . CYS A 1 101 ? 30.490 -3.132 -36.257 1.00 81.88 101 CYS A O 1
ATOM 814 N N . CYS A 1 102 ? 28.395 -2.373 -35.953 1.00 82.69 102 CYS A N 1
ATOM 815 C CA . CYS A 1 102 ? 27.741 -3.110 -37.039 1.00 82.69 102 CYS A CA 1
ATOM 816 C C . CYS A 1 102 ? 27.963 -4.634 -37.007 1.00 82.69 102 CYS A C 1
ATOM 818 O O . CYS A 1 102 ? 27.748 -5.316 -38.001 1.00 82.69 102 CYS A O 1
ATOM 820 N N . GLN A 1 103 ? 28.364 -5.181 -35.858 1.00 84.62 103 GLN A N 1
ATOM 821 C CA . GLN A 1 103 ? 28.533 -6.614 -35.625 1.00 84.62 103 GLN A CA 1
ATOM 822 C C . GLN A 1 103 ? 27.363 -7.164 -34.806 1.00 84.62 103 GLN A C 1
ATOM 824 O O . GLN A 1 103 ? 26.630 -6.405 -34.156 1.00 84.62 103 GLN A O 1
ATOM 829 N N . LYS A 1 104 ? 27.202 -8.494 -34.797 1.00 90.00 104 LYS A N 1
ATOM 830 C CA . LYS A 1 104 ? 26.254 -9.176 -33.904 1.00 90.00 104 LYS A CA 1
ATOM 831 C C . LYS A 1 104 ? 26.518 -8.748 -32.460 1.00 90.00 104 LYS A C 1
ATOM 833 O O . LYS A 1 104 ? 27.663 -8.763 -32.006 1.00 90.00 104 LYS A O 1
ATOM 838 N N . ARG A 1 105 ? 25.462 -8.346 -31.746 1.00 89.06 105 ARG A N 1
ATOM 839 C CA . ARG A 1 105 ? 25.594 -7.810 -30.384 1.00 89.06 105 ARG A CA 1
ATOM 840 C C . ARG A 1 105 ? 26.265 -8.820 -29.455 1.00 89.06 105 ARG A C 1
ATOM 842 O O . ARG A 1 105 ? 25.762 -9.925 -29.275 1.00 89.06 105 ARG A O 1
ATOM 849 N N . ASN A 1 106 ? 27.364 -8.397 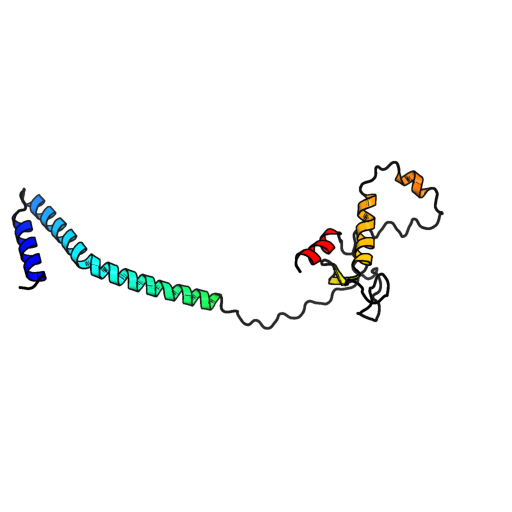-28.842 1.00 88.44 106 ASN A N 1
ATOM 850 C CA . ASN A 1 106 ? 28.032 -9.115 -27.766 1.00 88.44 106 ASN A CA 1
ATOM 851 C C . ASN A 1 106 ? 27.817 -8.338 -26.465 1.00 88.44 106 ASN A C 1
ATOM 853 O O . ASN A 1 106 ? 28.107 -7.141 -26.429 1.00 88.44 106 ASN A O 1
ATOM 857 N N . ASN A 1 107 ? 27.288 -9.004 -25.435 1.00 89.62 107 ASN A N 1
ATOM 858 C CA . ASN A 1 107 ? 26.833 -8.385 -24.186 1.00 89.62 107 ASN A CA 1
ATOM 859 C C . ASN A 1 107 ? 25.867 -7.197 -24.436 1.00 89.62 107 ASN A C 1
ATOM 861 O O . ASN A 1 107 ? 26.286 -6.034 -24.398 1.00 89.62 107 ASN A O 1
ATOM 865 N N . PRO A 1 108 ? 24.597 -7.472 -24.797 1.00 87.56 108 PRO A N 1
ATOM 866 C CA . PRO A 1 108 ? 23.634 -6.432 -25.132 1.00 87.56 108 PRO A CA 1
ATOM 867 C C . PRO A 1 108 ? 23.292 -5.579 -23.904 1.00 87.56 108 PRO A C 1
ATOM 869 O O . PRO A 1 108 ? 22.778 -6.078 -22.911 1.00 87.56 108 PRO A O 1
ATOM 872 N N . SER A 1 109 ? 23.523 -4.276 -24.006 1.00 86.81 109 SER A N 1
ATOM 873 C CA . SER A 1 109 ? 23.206 -3.280 -22.985 1.00 86.81 109 SER A CA 1
ATOM 874 C C . SER A 1 109 ? 22.217 -2.259 -23.541 1.00 86.81 109 SER A C 1
ATOM 876 O O . SER A 1 109 ? 22.439 -1.708 -24.626 1.00 86.81 109 SER A O 1
ATOM 878 N N . VAL A 1 110 ? 21.147 -1.987 -22.799 1.00 87.44 110 VAL A N 1
ATOM 879 C CA . VAL A 1 110 ? 20.162 -0.952 -23.141 1.00 87.44 110 VAL A CA 1
ATOM 880 C C . VAL A 1 110 ? 20.616 0.383 -22.561 1.00 87.44 110 VAL A C 1
ATOM 882 O O . VAL A 1 110 ? 21.248 0.424 -21.513 1.00 87.44 110 VAL A O 1
ATOM 885 N N . LEU A 1 111 ? 20.301 1.491 -23.225 1.00 83.88 111 LEU A N 1
ATOM 886 C CA . LEU A 1 111 ? 20.433 2.812 -22.619 1.00 83.88 111 LEU A CA 1
ATOM 887 C C . LEU A 1 111 ? 19.055 3.315 -22.183 1.00 83.88 111 LEU A C 1
ATOM 889 O O . LEU 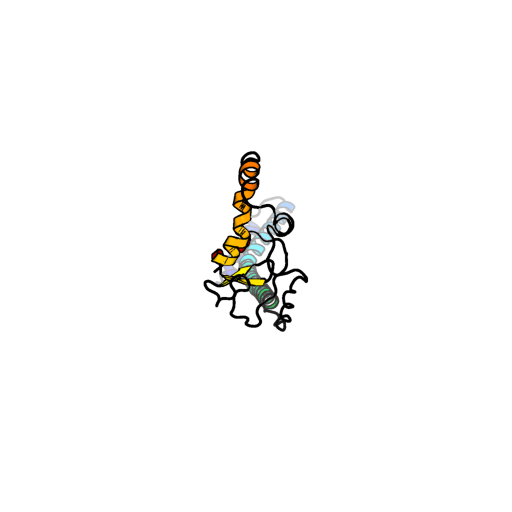A 1 111 ? 18.236 3.645 -23.042 1.00 83.88 111 LEU A O 1
ATOM 893 N N . SER A 1 112 ? 18.822 3.430 -20.871 1.00 80.19 112 SER A N 1
ATOM 894 C CA . SER A 1 112 ? 17.502 3.726 -20.280 1.00 80.19 112 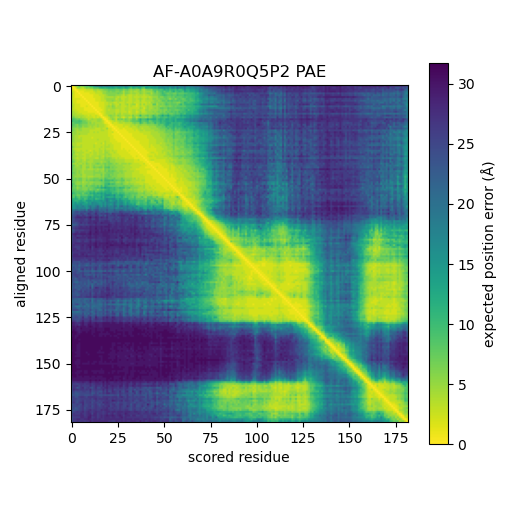SER A CA 1
ATOM 895 C C . SER A 1 112 ? 16.841 5.000 -20.811 1.00 80.19 112 SER A C 1
ATOM 897 O O . SER A 1 112 ? 15.622 5.079 -20.875 1.00 80.19 112 SER A O 1
ATOM 899 N N . VAL A 1 113 ? 17.635 5.988 -21.234 1.00 79.50 113 VAL A N 1
ATOM 900 C CA . VAL A 1 113 ? 17.126 7.267 -21.762 1.00 79.50 113 VAL A CA 1
ATOM 901 C C . VAL A 1 113 ? 16.564 7.130 -23.178 1.00 79.50 113 VAL A C 1
ATOM 903 O O . VAL A 1 113 ? 15.648 7.848 -23.555 1.00 79.50 113 VAL A O 1
ATOM 906 N N . SER A 1 114 ? 17.115 6.218 -23.979 1.00 80.31 114 SER A N 1
ATOM 907 C CA . SER A 1 114 ? 16.811 6.124 -25.414 1.00 80.31 114 SER A CA 1
ATOM 908 C C . SER A 1 114 ? 16.089 4.839 -25.815 1.00 80.31 114 SER A C 1
ATOM 910 O O . SER A 1 114 ? 15.499 4.786 -26.888 1.00 80.31 114 SER A O 1
ATOM 912 N N . GLY A 1 115 ? 16.157 3.794 -24.986 1.00 81.81 115 GLY A N 1
ATOM 913 C CA . GLY A 1 115 ? 15.566 2.486 -25.271 1.00 81.81 115 GLY A CA 1
ATOM 914 C C . GLY A 1 115 ? 16.283 1.678 -26.361 1.00 81.81 115 GLY A C 1
ATOM 915 O O . GLY A 1 115 ? 15.811 0.603 -26.719 1.00 81.81 115 GLY A O 1
ATOM 916 N N . PHE A 1 116 ? 17.416 2.155 -26.891 1.00 85.75 116 PHE A N 1
ATOM 917 C CA . PHE A 1 116 ? 18.208 1.424 -27.883 1.00 85.75 116 PHE A CA 1
ATOM 918 C C . PHE A 1 116 ? 19.225 0.485 -27.232 1.00 85.75 116 PHE A C 1
ATOM 920 O O . PHE A 1 116 ? 19.748 0.754 -26.148 1.00 85.75 116 PHE A O 1
ATOM 927 N N . VAL A 1 117 ? 19.508 -0.621 -27.928 1.00 88.88 117 VAL A N 1
ATOM 928 C CA . VAL A 1 117 ? 20.395 -1.692 -27.460 1.00 88.88 117 VAL A CA 1
ATOM 929 C C . VAL A 1 117 ? 21.707 -1.673 -28.238 1.00 88.88 117 VAL A C 1
ATOM 931 O O . VAL A 1 117 ? 21.718 -1.729 -29.470 1.00 88.88 117 VAL A O 1
ATOM 934 N N . PHE A 1 118 ? 22.814 -1.658 -27.507 1.00 88.50 118 PHE A N 1
ATOM 935 C CA . PHE A 1 118 ? 24.180 -1.645 -28.030 1.00 88.50 118 PHE A CA 1
ATOM 936 C C . PHE A 1 118 ? 24.997 -2.775 -27.394 1.00 88.50 118 PHE A C 1
ATOM 938 O O . PHE A 1 118 ? 24.525 -3.441 -26.480 1.00 88.50 118 PHE A O 1
ATOM 945 N N . CYS A 1 119 ? 26.230 -2.997 -27.848 1.00 89.12 119 CYS A N 1
ATOM 946 C CA . CYS A 1 119 ? 27.187 -3.798 -27.079 1.00 89.12 119 CYS A CA 1
ATOM 947 C C . CYS A 1 119 ? 27.691 -2.982 -25.885 1.00 89.12 119 CYS A C 1
ATOM 949 O O . CYS A 1 119 ? 28.076 -1.823 -26.080 1.00 89.12 119 CYS A O 1
ATOM 951 N N . TYR A 1 120 ? 27.797 -3.604 -24.710 1.00 87.94 120 TYR A N 1
ATOM 952 C CA . TYR A 1 120 ? 28.287 -2.967 -23.485 1.00 87.94 120 TYR A CA 1
ATOM 953 C C . TYR A 1 120 ? 29.609 -2.217 -23.698 1.00 87.94 120 TYR A C 1
ATOM 955 O O . TYR A 1 120 ? 29.702 -1.025 -23.419 1.00 87.94 120 TYR A O 1
ATOM 963 N N . SER A 1 121 ? 30.612 -2.866 -24.296 1.00 85.62 121 SER A N 1
ATOM 964 C CA . SER A 1 121 ? 31.924 -2.253 -24.544 1.00 85.62 121 SER A CA 1
ATOM 965 C C . SER A 1 121 ? 31.868 -1.063 -25.511 1.00 85.62 121 SER A C 1
ATOM 967 O O . SER A 1 121 ? 32.632 -0.111 -25.360 1.00 85.62 121 SER A O 1
ATOM 969 N N . CYS A 1 122 ? 30.967 -1.095 -26.499 1.00 83.88 122 CYS A N 1
ATOM 970 C CA . CYS A 1 122 ? 30.826 -0.023 -27.485 1.00 83.88 122 CYS A CA 1
ATOM 971 C C . CYS A 1 122 ? 30.175 1.216 -26.868 1.00 83.88 122 CYS A C 1
ATOM 973 O O . CYS A 1 122 ? 30.697 2.320 -27.023 1.00 83.88 122 CYS A O 1
ATOM 975 N N . ILE A 1 123 ? 29.060 1.034 -26.152 1.00 85.69 123 ILE A N 1
ATOM 976 C CA . ILE A 1 123 ? 28.363 2.156 -25.518 1.00 85.69 123 ILE A CA 1
ATOM 977 C C . ILE A 1 123 ? 29.185 2.720 -24.359 1.00 85.69 123 ILE A C 1
ATOM 979 O O . ILE A 1 123 ? 29.323 3.938 -24.259 1.00 85.69 123 ILE A O 1
ATOM 983 N N . PHE A 1 124 ? 29.818 1.856 -23.557 1.00 84.69 124 PHE A N 1
ATOM 984 C CA . PHE A 1 124 ? 30.679 2.278 -22.459 1.00 84.69 124 PHE A CA 1
ATOM 985 C C . PHE A 1 124 ? 31.808 3.161 -22.981 1.00 84.69 124 PHE A C 1
ATOM 987 O O . PHE A 1 124 ? 31.921 4.281 -22.513 1.00 84.69 124 PHE A O 1
ATOM 994 N N . LYS A 1 125 ? 32.541 2.745 -24.026 1.00 81.00 125 LYS A N 1
ATOM 995 C CA . LYS A 1 125 ? 33.598 3.570 -24.638 1.00 81.00 125 LYS A CA 1
ATOM 996 C C . LYS A 1 125 ? 33.078 4.925 -25.134 1.00 81.00 125 LYS A C 1
ATOM 998 O O . LYS A 1 125 ? 33.721 5.941 -24.899 1.00 81.00 125 LYS A O 1
ATOM 1003 N N . SER A 1 126 ? 31.914 4.947 -25.789 1.00 75.12 126 SER A N 1
ATOM 1004 C CA . SER A 1 126 ? 31.340 6.190 -26.330 1.00 75.12 126 SER A CA 1
ATOM 1005 C C . SER A 1 126 ? 30.921 7.196 -25.250 1.00 75.12 126 SER A C 1
ATOM 1007 O O . SER A 1 126 ? 31.028 8.399 -25.468 1.00 75.12 126 SER A O 1
ATOM 1009 N N . VAL A 1 127 ? 30.484 6.720 -24.079 1.00 77.25 127 VAL A N 1
ATOM 1010 C CA . VAL A 1 127 ? 30.038 7.575 -22.9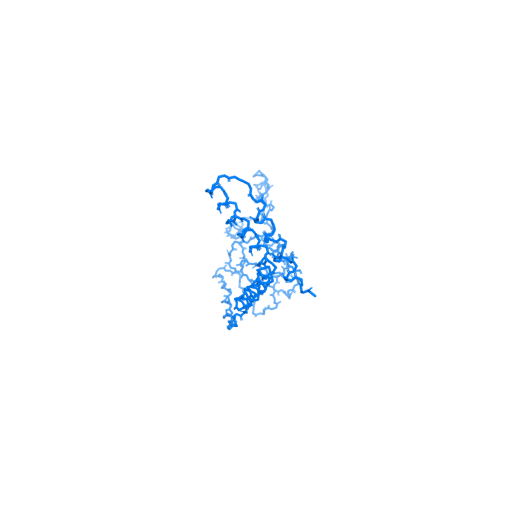66 1.00 77.25 127 VAL A CA 1
ATOM 1011 C C . VAL A 1 127 ? 31.185 7.867 -21.985 1.00 77.25 127 VAL A C 1
ATOM 1013 O O . VAL A 1 127 ? 31.270 8.975 -21.465 1.00 77.25 127 VAL A O 1
ATOM 1016 N N . SER A 1 128 ? 32.105 6.919 -21.768 1.00 69.75 128 SER A N 1
ATOM 1017 C CA . SER A 1 128 ? 33.216 7.011 -20.807 1.00 69.75 128 SER A CA 1
ATOM 1018 C C . SER A 1 128 ? 34.387 7.857 -21.297 1.00 69.75 128 SER A C 1
ATOM 1020 O O . SER A 1 128 ? 35.113 8.422 -20.483 1.00 69.75 128 SER A O 1
ATOM 1022 N N . GLN A 1 129 ? 34.596 7.971 -22.614 1.00 56.25 129 GLN A N 1
ATOM 1023 C CA . GLN A 1 129 ? 35.665 8.806 -23.181 1.00 56.25 129 GLN A CA 1
ATOM 1024 C C . GLN A 1 129 ? 35.492 10.301 -22.833 1.00 56.25 129 GLN A C 1
ATOM 1026 O O . GLN A 1 129 ? 36.423 11.087 -22.991 1.00 56.25 129 GLN A O 1
ATOM 1031 N N . VAL A 1 130 ? 34.333 10.674 -22.281 1.00 51.78 130 VAL A N 1
ATOM 1032 C CA . VAL A 1 130 ? 34.013 12.015 -21.787 1.00 51.78 130 VAL A CA 1
ATOM 1033 C C . VAL A 1 130 ? 34.434 12.249 -20.326 1.00 51.78 130 VAL A C 1
ATOM 1035 O O . VAL A 1 130 ? 34.701 13.392 -19.960 1.00 51.78 130 VAL A O 1
ATOM 1038 N N . ASP A 1 131 ? 34.553 11.216 -19.486 1.00 43.75 131 ASP A N 1
ATOM 1039 C CA . ASP A 1 131 ? 34.874 11.409 -18.059 1.00 43.75 131 ASP A CA 1
ATOM 1040 C C . ASP A 1 131 ? 36.363 11.724 -17.820 1.00 43.75 131 ASP A C 1
ATOM 1042 O O . ASP A 1 131 ? 36.713 12.413 -16.865 1.00 43.75 131 ASP A O 1
ATOM 1046 N N . ILE A 1 132 ? 37.251 11.292 -18.721 1.00 43.94 132 ILE A N 1
ATOM 1047 C CA . ILE A 1 132 ? 38.706 11.503 -18.599 1.00 43.94 132 ILE A CA 1
ATOM 1048 C C . ILE A 1 132 ? 39.111 12.953 -18.939 1.00 43.94 132 ILE A C 1
ATOM 1050 O O . ILE A 1 132 ? 40.092 13.458 -18.398 1.00 43.94 132 ILE A O 1
ATOM 1054 N N . LEU A 1 133 ? 38.338 13.663 -19.772 1.00 41.84 133 LEU A N 1
ATOM 1055 C CA . LEU A 1 133 ? 38.630 15.052 -20.171 1.00 41.84 133 LEU A CA 1
ATOM 1056 C C . LEU A 1 133 ? 38.029 16.116 -19.242 1.00 41.84 133 LEU A C 1
ATOM 1058 O O . LEU A 1 133 ? 38.353 17.291 -19.379 1.00 41.84 133 LEU A O 1
ATOM 1062 N N . LEU A 1 134 ? 37.184 15.727 -18.286 1.00 44.81 134 LEU A N 1
ATOM 1063 C CA . LEU A 1 134 ? 36.606 16.647 -17.298 1.00 44.81 134 LEU A CA 1
ATOM 1064 C C . LEU A 1 134 ? 37.381 16.667 -15.969 1.00 44.81 134 LEU A C 1
ATOM 1066 O O . LEU A 1 134 ? 36.960 17.350 -15.041 1.00 44.81 134 LEU A O 1
ATOM 1070 N N . ASN A 1 135 ? 38.511 15.948 -15.882 1.00 45.50 135 ASN A N 1
ATOM 1071 C CA . ASN A 1 135 ? 39.336 15.859 -14.671 1.00 45.50 135 ASN A CA 1
ATOM 1072 C C . ASN A 1 135 ? 40.847 16.092 -14.906 1.00 45.50 135 ASN A C 1
ATOM 1074 O O . ASN A 1 135 ? 41.674 15.649 -14.110 1.00 45.50 135 ASN A O 1
ATOM 1078 N N . GLN A 1 136 ? 41.238 16.767 -15.992 1.00 41.56 136 GLN A N 1
ATOM 1079 C CA . GLN A 1 136 ? 42.635 17.153 -16.244 1.00 41.56 136 GLN A CA 1
ATOM 1080 C C . GLN A 1 136 ? 42.778 18.686 -16.236 1.00 41.56 136 GLN A C 1
ATOM 1082 O O . GLN A 1 136 ? 41.966 19.366 -16.865 1.00 41.56 136 GLN A O 1
ATOM 1087 N N . PRO A 1 137 ? 43.780 19.246 -15.527 1.00 42.03 137 PRO A N 1
ATOM 1088 C CA . PRO A 1 137 ? 43.998 20.687 -15.466 1.00 42.03 137 PRO A CA 1
ATOM 1089 C C . PRO A 1 137 ? 44.342 21.240 -16.859 1.00 42.03 137 PRO A C 1
ATOM 1091 O O . PRO A 1 137 ? 45.123 20.647 -17.604 1.00 42.03 137 PRO A O 1
ATOM 1094 N N . LEU A 1 138 ? 43.735 22.387 -17.179 1.00 49.28 138 LEU A N 1
ATOM 1095 C CA . LEU A 1 138 ? 43.663 23.068 -18.485 1.00 49.28 138 LEU A CA 1
ATOM 1096 C C . LEU A 1 138 ? 44.995 23.270 -19.239 1.00 49.28 138 LEU A C 1
ATOM 1098 O O . LEU A 1 138 ? 44.977 23.504 -20.443 1.00 49.28 138 LEU A O 1
ATOM 1102 N N . GLU A 1 139 ? 46.140 23.124 -18.578 1.00 46.34 139 GLU A N 1
ATOM 1103 C CA . GLU A 1 139 ? 47.469 23.360 -19.155 1.00 46.34 139 GLU A CA 1
ATOM 1104 C C . GLU A 1 139 ? 47.964 22.212 -20.064 1.00 46.34 139 GLU A C 1
ATOM 1106 O O . GLU A 1 139 ? 48.720 22.442 -21.006 1.00 46.34 139 GLU A O 1
ATOM 1111 N N . ALA A 1 140 ? 47.519 20.966 -19.848 1.00 46.22 140 ALA A N 1
ATOM 1112 C CA . ALA A 1 140 ? 48.039 19.807 -20.593 1.00 46.22 140 ALA A CA 1
ATOM 1113 C C . ALA A 1 140 ? 47.369 19.588 -21.967 1.00 46.22 140 ALA A C 1
ATOM 1115 O O . ALA A 1 140 ? 47.956 18.984 -22.868 1.00 46.22 140 ALA A O 1
ATOM 1116 N N . VAL A 1 141 ? 46.141 20.085 -22.151 1.00 50.91 141 VAL A N 1
ATOM 1117 C CA . VAL A 1 141 ? 45.339 19.850 -23.366 1.00 50.91 141 VAL A CA 1
ATOM 1118 C C . VAL A 1 141 ? 45.877 20.647 -24.558 1.00 50.91 141 VAL A C 1
ATOM 1120 O O . VAL A 1 141 ? 45.847 20.164 -25.689 1.00 50.91 141 VAL A O 1
ATOM 1123 N N . ILE A 1 142 ? 46.444 21.831 -24.315 1.00 47.97 142 ILE A N 1
ATOM 1124 C CA . ILE A 1 142 ? 46.965 22.708 -25.374 1.00 47.97 142 ILE A CA 1
ATOM 1125 C C . ILE A 1 142 ? 48.183 22.075 -26.068 1.00 47.97 142 ILE A C 1
ATOM 1127 O O . ILE A 1 142 ? 48.299 22.139 -27.291 1.00 47.97 142 ILE A O 1
ATOM 1131 N N . PHE A 1 143 ? 49.042 21.380 -25.317 1.00 44.91 143 PHE A N 1
ATOM 1132 C CA . PHE A 1 143 ? 50.234 20.728 -25.870 1.00 44.91 143 PHE A CA 1
ATOM 1133 C C . PHE A 1 143 ? 49.910 19.506 -26.739 1.00 44.91 143 PHE A C 1
ATOM 1135 O O . PHE A 1 143 ? 50.594 19.250 -27.727 1.00 44.91 143 PHE A O 1
ATOM 1142 N N . TYR A 1 144 ? 48.854 18.761 -26.403 1.00 45.19 144 TYR A N 1
ATOM 1143 C CA . TYR A 1 144 ? 48.497 17.539 -27.130 1.00 45.19 144 TYR A CA 1
ATOM 1144 C C . TYR A 1 144 ? 47.761 17.819 -28.451 1.00 45.19 144 TYR A C 1
ATOM 1146 O O . TYR A 1 144 ? 47.823 17.018 -29.383 1.00 45.19 144 TYR A O 1
ATOM 1154 N N . VAL A 1 145 ? 47.084 18.967 -28.552 1.00 46.84 145 VAL A N 1
ATOM 1155 C CA . VAL A 1 145 ? 46.279 19.354 -29.724 1.00 46.84 145 VAL A CA 1
ATOM 1156 C C . VAL A 1 145 ? 47.129 19.977 -30.843 1.00 46.84 145 VAL A C 1
ATOM 1158 O O . VAL A 1 145 ? 46.749 19.897 -32.007 1.00 46.84 145 VAL A O 1
ATOM 1161 N N . PHE A 1 146 ? 48.312 20.525 -30.544 1.00 41.28 146 PHE A N 1
ATOM 1162 C CA . PHE A 1 146 ? 49.154 21.191 -31.552 1.00 41.28 146 PHE A CA 1
ATOM 1163 C C . PHE A 1 146 ? 49.936 20.224 -32.471 1.00 41.28 146 PHE A C 1
ATOM 1165 O O . PHE A 1 146 ? 50.367 20.616 -33.553 1.00 41.28 146 PHE A O 1
ATOM 1172 N N . GLN A 1 147 ? 50.099 18.952 -32.083 1.00 43.84 147 GLN A N 1
ATOM 1173 C CA . GLN A 1 147 ? 50.966 17.992 -32.788 1.00 43.84 147 GLN A CA 1
ATOM 1174 C C . GLN A 1 147 ? 50.237 17.152 -33.859 1.00 43.84 147 GLN A C 1
ATOM 1176 O O . GLN A 1 147 ? 50.884 16.498 -34.676 1.00 43.84 147 GLN A O 1
ATOM 1181 N N . ILE A 1 148 ? 48.899 17.130 -33.886 1.00 46.00 148 ILE A N 1
ATOM 1182 C CA . ILE A 1 148 ? 48.142 16.197 -34.738 1.00 46.00 148 ILE A CA 1
ATOM 1183 C C . ILE A 1 148 ? 47.217 16.963 -35.690 1.00 46.00 148 ILE A C 1
ATOM 1185 O O . ILE A 1 148 ? 46.059 17.212 -35.393 1.00 46.00 148 ILE A O 1
ATOM 1189 N N . CYS A 1 149 ? 47.763 17.281 -36.865 1.00 38.38 149 CYS A N 1
ATOM 1190 C CA . CYS A 1 149 ? 47.081 17.474 -38.151 1.00 38.38 149 CYS A CA 1
ATOM 1191 C C . CYS A 1 149 ? 45.834 18.389 -38.230 1.00 38.38 149 CYS A C 1
ATOM 1193 O O . CYS A 1 149 ? 44.734 18.122 -37.752 1.00 38.38 149 CYS A O 1
ATOM 1195 N N . ASN A 1 150 ? 46.017 19.420 -39.046 1.00 47.66 150 ASN A N 1
ATOM 1196 C CA . ASN A 1 150 ? 45.202 20.603 -39.287 1.00 47.66 150 ASN A CA 1
ATOM 1197 C C . ASN A 1 150 ? 43.893 20.382 -40.095 1.00 47.66 150 ASN A C 1
ATOM 1199 O O . ASN A 1 150 ? 43.641 21.132 -41.032 1.00 47.66 150 ASN A O 1
ATOM 1203 N N . VAL A 1 151 ? 43.063 19.360 -39.807 1.00 45.69 151 VAL A N 1
ATOM 1204 C CA . VAL A 1 151 ? 41.815 19.127 -40.596 1.00 45.69 151 VAL A CA 1
ATOM 1205 C C . VAL A 1 151 ? 40.540 18.775 -39.802 1.00 45.6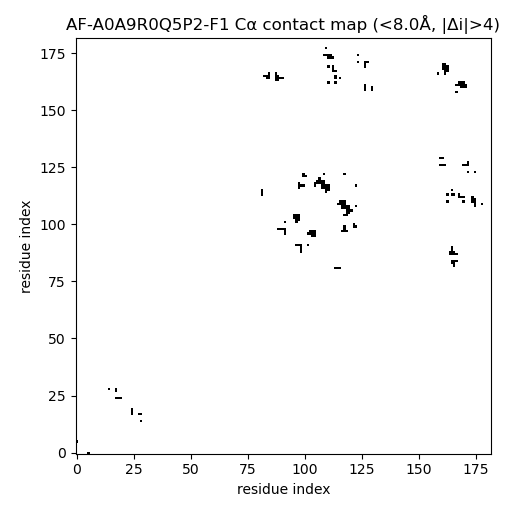9 151 VAL A C 1
ATOM 1207 O O . VAL A 1 151 ? 39.451 18.910 -40.349 1.00 45.69 151 VAL A O 1
ATOM 1210 N N . THR A 1 152 ? 40.567 18.419 -38.512 1.00 47.84 152 THR A N 1
ATOM 1211 C CA . THR A 1 152 ? 39.364 17.793 -37.895 1.00 47.84 152 THR A CA 1
ATOM 1212 C C . THR A 1 152 ? 38.901 18.427 -36.583 1.00 47.84 152 THR A C 1
ATOM 1214 O O . THR A 1 152 ? 38.596 17.720 -35.627 1.00 47.84 152 THR A O 1
ATOM 1217 N N . LEU A 1 153 ? 38.825 19.760 -36.508 1.00 44.09 153 LEU A N 1
ATOM 1218 C CA . LEU A 1 153 ? 38.371 20.445 -35.285 1.00 44.09 153 LEU A CA 1
ATOM 1219 C C . LEU A 1 153 ? 36.863 20.775 -35.264 1.00 44.09 153 LEU A C 1
ATOM 1221 O O . LEU A 1 153 ? 36.284 20.909 -34.191 1.00 44.09 153 LEU A O 1
ATOM 1225 N N . SER A 1 154 ? 36.179 20.848 -36.411 1.00 36.16 154 SER A N 1
ATOM 1226 C CA . SER A 1 154 ? 34.792 21.353 -36.444 1.00 36.16 154 SER A CA 1
ATOM 1227 C C . SER A 1 154 ? 33.698 20.304 -36.192 1.00 36.16 154 SER A C 1
ATOM 1229 O O . SER A 1 154 ? 32.587 20.678 -35.834 1.00 36.16 154 SER A O 1
ATOM 1231 N N . VAL A 1 155 ? 33.978 19.001 -36.333 1.00 40.00 155 VAL A N 1
ATOM 1232 C CA . VAL A 1 155 ? 32.946 17.944 -36.190 1.00 40.00 155 VAL A CA 1
ATOM 1233 C C . VAL A 1 155 ? 32.938 17.307 -34.794 1.00 40.00 155 VAL A C 1
ATOM 1235 O O . VAL A 1 155 ? 31.909 16.823 -34.329 1.00 40.00 155 VAL A O 1
ATOM 1238 N N . VAL A 1 156 ? 34.065 17.338 -34.077 1.00 43.59 156 VAL A N 1
ATOM 1239 C CA . VAL A 1 156 ? 34.233 16.577 -32.827 1.00 43.59 156 VAL A CA 1
ATOM 1240 C C . VAL A 1 156 ? 33.638 17.292 -31.607 1.00 43.59 156 VAL A C 1
ATOM 1242 O O . VAL A 1 156 ? 33.400 16.647 -30.595 1.00 43.59 156 VAL A O 1
ATOM 1245 N N . LEU A 1 157 ? 33.332 18.592 -31.663 1.00 40.50 157 LEU A N 1
ATOM 1246 C CA . LEU A 1 157 ? 32.981 19.370 -30.462 1.00 40.50 157 LEU A CA 1
ATOM 1247 C C . LEU A 1 157 ? 31.507 19.304 -30.007 1.00 40.50 157 LEU A C 1
ATOM 1249 O O . LEU A 1 157 ? 31.216 19.780 -28.913 1.00 40.50 157 LEU A O 1
ATOM 1253 N N . LEU A 1 158 ? 30.573 18.709 -30.767 1.00 41.53 158 LEU A N 1
ATOM 1254 C CA . LEU A 1 158 ? 29.129 18.886 -30.497 1.00 41.53 158 LEU A CA 1
ATOM 1255 C C . LEU A 1 158 ? 28.357 17.673 -29.932 1.00 41.53 158 LEU A C 1
ATOM 1257 O O . LEU A 1 158 ? 27.151 17.783 -29.716 1.00 41.53 158 LEU A O 1
ATOM 1261 N N . GLN A 1 159 ? 29.001 16.526 -29.683 1.00 48.66 159 GLN A N 1
ATOM 1262 C CA . GLN A 1 159 ? 28.297 15.257 -29.397 1.00 48.66 159 GLN A CA 1
ATOM 1263 C C . GLN A 1 159 ? 28.795 14.521 -28.139 1.00 48.66 159 GLN A C 1
ATOM 1265 O O . GLN A 1 159 ? 28.887 13.298 -28.120 1.00 48.66 159 GLN A O 1
ATOM 1270 N N . HIS A 1 160 ? 29.125 15.239 -27.064 1.00 60.34 160 HIS A N 1
ATOM 1271 C CA . HIS A 1 160 ? 29.642 14.622 -25.832 1.00 60.34 160 HIS A CA 1
ATOM 1272 C C . HIS A 1 160 ? 28.551 14.531 -24.750 1.00 60.34 160 HIS A C 1
ATOM 1274 O O . HIS A 1 160 ? 27.841 15.504 -24.505 1.00 60.34 160 HIS A O 1
ATOM 1280 N N . LYS A 1 161 ? 28.412 13.359 -24.103 1.00 65.56 161 LYS A N 1
ATOM 1281 C CA . LYS A 1 161 ? 27.350 12.979 -23.128 1.00 65.56 161 LYS A CA 1
ATOM 12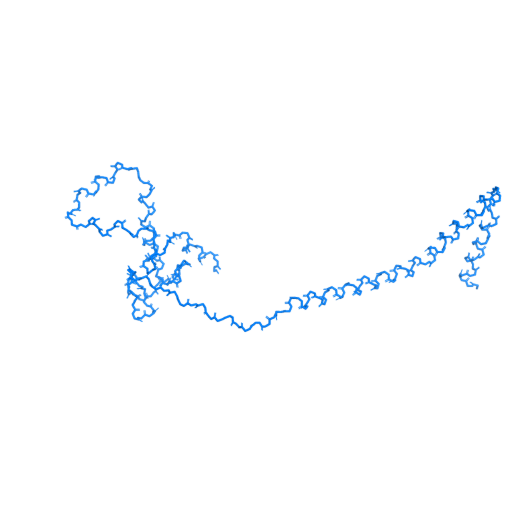82 C C . LYS A 1 161 ? 25.947 12.778 -23.702 1.00 65.56 161 LYS A C 1
ATOM 1284 O O . LYS A 1 161 ? 24.960 13.053 -23.022 1.00 65.56 161 LYS A O 1
ATOM 1289 N N . ARG A 1 162 ? 25.823 12.319 -24.945 1.00 75.38 162 ARG A N 1
ATOM 1290 C CA . ARG A 1 162 ? 24.526 12.060 -25.583 1.00 75.38 162 ARG A CA 1
ATOM 1291 C C . ARG A 1 162 ? 24.470 10.652 -26.167 1.00 75.38 162 ARG A C 1
ATOM 1293 O O . ARG A 1 162 ? 25.493 10.084 -26.530 1.00 75.38 162 ARG A O 1
ATOM 1300 N N . CYS A 1 163 ? 23.273 10.083 -26.255 1.00 76.81 163 CYS A N 1
ATOM 1301 C CA . CYS A 1 163 ? 23.038 8.833 -26.961 1.00 76.81 163 CYS A CA 1
ATOM 1302 C C . CYS A 1 163 ? 23.371 9.024 -28.449 1.00 76.81 163 CYS A C 1
ATOM 1304 O O . CYS A 1 163 ? 22.836 9.949 -29.055 1.00 76.81 163 CYS A O 1
ATOM 1306 N N . PRO A 1 164 ? 24.162 8.141 -29.078 1.00 77.31 164 PRO A N 1
ATOM 1307 C CA . PRO A 1 164 ? 24.528 8.276 -30.490 1.00 77.31 164 PRO A CA 1
ATOM 1308 C C . PRO A 1 164 ? 23.325 8.205 -31.447 1.00 77.31 164 PRO A C 1
ATOM 1310 O O . PRO A 1 164 ? 23.398 8.717 -32.556 1.00 77.31 164 PRO A O 1
ATOM 1313 N N . VAL A 1 165 ? 22.210 7.590 -31.034 1.00 79.38 165 VAL A N 1
ATOM 1314 C CA . VAL A 1 165 ? 21.021 7.376 -31.883 1.00 79.38 165 VAL A CA 1
ATOM 1315 C C . VAL A 1 165 ? 19.947 8.452 -31.675 1.00 79.38 165 VAL A C 1
ATOM 1317 O O . VAL A 1 165 ? 19.304 8.884 -32.629 1.00 79.38 165 VAL A O 1
ATOM 1320 N N . THR A 1 166 ? 19.731 8.906 -30.437 1.00 79.94 166 THR A N 1
ATOM 1321 C CA . THR A 1 166 ? 18.666 9.880 -30.112 1.00 79.94 166 THR A CA 1
ATOM 1322 C C . THR A 1 166 ? 19.179 11.256 -29.717 1.00 79.94 166 THR A C 1
ATOM 1324 O O . THR A 1 166 ? 18.380 12.170 -29.533 1.00 79.94 166 THR A O 1
ATOM 1327 N N . LEU A 1 167 ? 20.492 11.411 -29.539 1.00 77.69 167 LEU A N 1
ATOM 1328 C CA . LEU A 1 167 ? 21.146 12.615 -29.023 1.00 77.69 167 LEU A CA 1
ATOM 1329 C C . LEU A 1 167 ? 20.636 13.072 -27.640 1.00 77.69 167 LEU A C 1
ATOM 1331 O O . LEU A 1 167 ? 20.936 14.177 -27.192 1.00 77.69 167 LEU A O 1
ATOM 1335 N N . MET A 1 168 ? 19.895 12.218 -26.930 1.00 79.25 168 MET A N 1
ATOM 1336 C CA . MET A 1 168 ? 19.443 12.484 -25.565 1.00 79.25 168 MET A CA 1
ATOM 1337 C C . MET A 1 168 ? 20.614 12.396 -24.584 1.00 79.25 168 MET A C 1
ATOM 1339 O O . MET A 1 168 ? 21.483 11.548 -24.782 1.00 79.25 168 MET A O 1
ATOM 1343 N N . PRO A 1 169 ? 20.656 13.214 -23.520 1.00 78.75 169 PRO A N 1
ATOM 1344 C CA . PRO A 1 169 ? 21.758 13.196 -22.566 1.00 78.75 169 PRO A CA 1
ATOM 1345 C C . PRO A 1 169 ? 21.881 11.828 -21.878 1.00 78.75 169 PRO A C 1
ATOM 1347 O O . PRO A 1 169 ? 20.889 11.282 -21.400 1.00 78.75 169 PRO A O 1
ATOM 1350 N N . ALA A 1 170 ? 23.093 11.280 -21.836 1.00 77.31 170 ALA A N 1
ATOM 1351 C CA . ALA A 1 170 ? 23.378 9.934 -21.353 1.00 77.31 170 ALA A CA 1
ATOM 1352 C C . ALA A 1 170 ? 24.646 9.909 -20.488 1.00 77.31 170 ALA A C 1
ATOM 1354 O O . ALA A 1 170 ? 25.656 10.514 -20.855 1.00 77.31 170 ALA A O 1
ATOM 1355 N N . THR A 1 171 ? 24.605 9.199 -19.356 1.00 79.12 171 THR A N 1
ATOM 1356 C CA . THR A 1 171 ? 25.743 9.043 -18.430 1.00 79.12 171 THR A CA 1
ATOM 1357 C C . THR A 1 171 ? 26.102 7.574 -18.212 1.00 79.12 171 THR A C 1
ATOM 1359 O O . THR A 1 171 ? 25.265 6.685 -18.367 1.00 79.12 171 THR A O 1
ATOM 1362 N N . VAL A 1 172 ? 27.354 7.304 -17.821 1.00 77.94 172 VAL A N 1
ATOM 1363 C CA . VAL A 1 172 ? 27.845 5.935 -17.555 1.00 77.94 172 VAL A CA 1
ATOM 1364 C C . VAL A 1 172 ? 27.027 5.247 -16.457 1.00 77.94 172 VAL A C 1
ATOM 1366 O O . VAL A 1 172 ? 26.779 4.044 -16.514 1.00 77.94 172 VAL A O 1
ATOM 1369 N N . GLU A 1 173 ? 26.541 6.021 -15.490 1.00 77.81 173 GLU A N 1
ATOM 1370 C CA . GLU A 1 173 ? 25.757 5.508 -14.369 1.00 77.81 173 GLU A CA 1
ATOM 1371 C C . GLU A 1 173 ? 24.426 4.889 -14.810 1.00 77.81 173 GLU A C 1
ATOM 1373 O O . GLU A 1 173 ? 23.971 3.901 -14.238 1.00 77.81 173 GLU A O 1
ATOM 1378 N N . GLN A 1 174 ? 23.827 5.409 -15.884 1.00 77.56 174 GLN A N 1
ATOM 1379 C CA . GLN A 1 174 ? 22.596 4.851 -16.449 1.00 77.56 174 GLN A CA 1
ATOM 1380 C C . GLN A 1 174 ? 22.819 3.474 -17.082 1.00 77.56 174 GLN A C 1
ATOM 1382 O O . GLN A 1 174 ? 21.894 2.670 -17.120 1.00 77.56 174 GLN A O 1
ATOM 1387 N N . ILE A 1 175 ? 24.038 3.191 -17.549 1.00 79.19 175 ILE A N 1
ATOM 1388 C CA . ILE A 1 175 ? 24.411 1.880 -18.092 1.00 79.19 175 ILE A CA 1
ATOM 1389 C C . ILE A 1 175 ? 24.671 0.899 -16.942 1.00 79.19 175 ILE A C 1
ATOM 1391 O O . ILE A 1 175 ? 24.245 -0.249 -17.020 1.00 79.19 175 ILE A O 1
ATOM 1395 N N . ARG A 1 176 ? 25.332 1.343 -15.862 1.00 76.75 176 ARG A N 1
ATOM 1396 C CA . ARG A 1 176 ? 25.641 0.492 -14.697 1.00 76.75 176 ARG A CA 1
ATOM 1397 C C . ARG A 1 176 ? 24.401 0.067 -13.916 1.00 76.75 176 ARG A C 1
ATOM 1399 O O . ARG A 1 176 ? 24.321 -1.093 -13.531 1.00 76.75 176 ARG A O 1
ATOM 1406 N N . ARG A 1 177 ? 23.427 0.965 -13.719 1.00 69.50 177 ARG A N 1
ATOM 1407 C CA . ARG A 1 177 ? 22.187 0.656 -12.977 1.00 69.50 177 ARG A CA 1
ATOM 1408 C C . ARG A 1 177 ? 21.439 -0.554 -13.542 1.00 69.50 177 ARG A C 1
ATOM 1410 O O . ARG A 1 177 ? 20.991 -1.389 -12.775 1.00 69.50 177 ARG A O 1
ATOM 1417 N N . LEU A 1 178 ? 21.405 -0.711 -14.866 1.00 67.50 178 LEU A N 1
ATOM 1418 C CA . LEU A 1 178 ? 20.734 -1.847 -15.508 1.00 67.50 178 LEU A CA 1
ATOM 1419 C C . LEU A 1 178 ? 21.321 -3.217 -15.147 1.00 67.50 178 LEU A C 1
ATOM 1421 O O . LEU A 1 178 ? 20.600 -4.202 -15.211 1.00 67.50 178 LEU A O 1
ATOM 1425 N N . PHE A 1 179 ? 22.602 -3.295 -14.788 1.00 61.75 179 PHE A N 1
ATOM 1426 C CA . PHE A 1 179 ? 23.223 -4.555 -14.367 1.00 61.75 179 PHE A CA 1
ATOM 1427 C C . PHE A 1 179 ? 23.048 -4.841 -12.873 1.00 61.75 179 PHE A C 1
ATOM 1429 O O . PHE A 1 179 ? 23.313 -5.959 -12.453 1.00 61.75 179 PHE A O 1
ATOM 1436 N N . HIS A 1 180 ? 22.642 -3.852 -12.075 1.00 60.56 180 HIS A N 1
ATOM 1437 C CA . HIS A 1 180 ? 22.400 -4.037 -10.644 1.00 60.56 180 HIS A CA 1
ATOM 1438 C C . HIS A 1 180 ? 20.977 -4.523 -10.329 1.00 60.56 180 HIS A C 1
ATOM 1440 O O . HIS A 1 180 ? 20.785 -5.125 -9.279 1.00 60.56 180 HIS A O 1
ATOM 1446 N N . ASP A 1 181 ? 20.010 -4.275 -11.218 1.00 54.47 181 ASP A N 1
ATOM 1447 C CA . ASP A 1 181 ? 18.593 -4.637 -11.034 1.00 54.47 181 ASP A CA 1
ATOM 1448 C C . ASP A 1 181 ? 18.208 -6.003 -11.661 1.00 54.47 181 ASP A C 1
ATOM 1450 O O . ASP A 1 181 ? 17.036 -6.384 -11.629 1.00 54.47 181 ASP A O 1
ATOM 1454 N N . LEU A 1 182 ? 19.172 -6.720 -12.256 1.00 51.81 182 LEU A N 1
ATOM 1455 C CA . LEU A 1 182 ? 19.033 -8.073 -12.823 1.00 51.81 182 LEU A CA 1
ATOM 1456 C C . LEU A 1 182 ? 19.569 -9.128 -11.850 1.00 51.81 182 LEU A C 1
ATOM 1458 O O . LEU A 1 182 ? 18.913 -10.188 -11.740 1.00 51.81 182 LEU A O 1
#

Solvent-accessible surface area (backbone atoms only — not comparable to full-atom values): 11209 Å² total; per-residue (Å²): 135,57,70,69,64,56,52,52,60,48,54,52,53,55,63,68,66,63,78,72,58,75,68,58,40,51,51,52,50,50,51,52,51,51,53,50,50,49,58,69,44,43,62,60,49,50,56,50,48,53,52,51,50,51,51,48,51,51,55,51,53,56,48,49,52,63,70,65,46,74,75,84,64,75,78,74,78,78,77,79,79,74,71,70,36,96,90,26,57,73,74,61,92,54,86,64,37,11,65,86,78,70,39,74,53,57,64,75,34,58,38,80,87,58,74,49,62,30,23,41,73,58,52,46,50,71,40,49,68,54,62,66,70,76,75,59,72,81,76,61,59,62,67,64,61,74,76,63,72,99,79,74,74,86,77,72,78,82,70,80,47,38,37,68,38,50,61,46,75,44,58,62,65,56,51,52,53,62,69,72,80,110

Nearest PDB structures (foldseek):
  4s3o-assembly2_B  TM=6.478E-01  e=7.996E-02  Homo sapiens
  7nd1-assembly1_A  TM=6.391E-01  e=8.565E-02  Homo sapiens
  6wi7-assembly1_A  TM=5.913E-01  e=6.970E-02  Homo sapiens
  6wi8-assembly2_B  TM=6.659E-01  e=1.703E-01  Homo sapiens

Sequence (182 aa):
MDSSSRISRIRSRELERLRGPPWLKTVQRVLLNCTYTTLDYAQTGLIAAVFFFKMMEWWYQSAEERMSAPTVYPPPPPPPLPKVAKDGLPLPTDRTLCPLCCQKRNNPSVLSVSGFVFCYSCIFKSVSQVDILLNQPLEAVIFYVFQICNVTLSVVLLQHKRCPVTLMPATVEQIRRLFHDL

Radius of gyration: 42.01 Å; Cα contacts (8 Å, |Δi|>4): 114; chains: 1; bounding box: 83×48×99 Å

InterPro domains:
  IPR017375 Peroxisome assembly protein 12 [PTHR12888] (1-181)

Organism: Triticum turgidum subsp. durum (NCBI:txid4567)

Mean predicted aligned error: 17.35 Å